Protein AF-A0A858R0V4-F1 (afdb_monomer_lite)

Structure (mmCIF, N/CA/C/O backbone):
data_AF-A0A858R0V4-F1
#
_entry.id   AF-A0A858R0V4-F1
#
loop_
_atom_site.group_PDB
_atom_site.id
_atom_site.type_symbol
_atom_site.label_atom_id
_atom_site.label_alt_id
_atom_site.label_comp_id
_atom_site.label_asym_id
_atom_site.label_entity_id
_atom_site.label_seq_id
_atom_site.pdbx_PDB_ins_code
_atom_site.Cartn_x
_atom_site.Cartn_y
_atom_site.Cartn_z
_atom_site.occupancy
_atom_site.B_iso_or_equiv
_atom_site.auth_seq_id
_atom_site.auth_comp_id
_atom_site.auth_asym_id
_atom_site.auth_atom_id
_atom_site.pdbx_PDB_model_num
ATOM 1 N N . MET A 1 1 ? -26.066 9.996 57.421 1.00 33.81 1 MET A N 1
ATOM 2 C CA . MET A 1 1 ? -24.955 9.078 57.097 1.00 33.81 1 MET A CA 1
ATOM 3 C C . MET A 1 1 ? -25.083 8.761 55.617 1.00 33.81 1 MET A C 1
ATOM 5 O O . MET A 1 1 ? -26.021 8.066 55.252 1.00 33.81 1 MET A O 1
ATOM 9 N N . LYS A 1 2 ? -24.265 9.382 54.758 1.00 35.97 2 LYS A N 1
ATOM 10 C CA . LYS A 1 2 ? -24.250 9.062 53.324 1.00 35.97 2 LYS A CA 1
ATOM 11 C C . LYS A 1 2 ? -23.593 7.685 53.202 1.00 35.97 2 LYS A C 1
ATOM 13 O O . LYS A 1 2 ? -22.448 7.539 53.618 1.00 35.97 2 LYS A O 1
ATOM 18 N N . LYS A 1 3 ? -24.343 6.666 52.770 1.00 31.22 3 LYS A N 1
ATOM 19 C CA . LYS A 1 3 ? -23.765 5.356 52.450 1.00 31.22 3 LYS A CA 1
ATOM 20 C C . LYS A 1 3 ? -22.812 5.579 51.277 1.00 31.22 3 LYS A C 1
ATOM 22 O O . LYS A 1 3 ? -23.272 5.976 50.214 1.00 31.22 3 LYS A O 1
ATOM 27 N N . LEU A 1 4 ? -21.515 5.366 51.492 1.00 35.50 4 LEU A N 1
ATOM 28 C CA . LEU A 1 4 ? -20.584 5.116 50.396 1.00 35.50 4 LEU A CA 1
ATOM 29 C C . LEU A 1 4 ? -21.017 3.783 49.775 1.00 35.50 4 LEU A C 1
ATOM 31 O O . LEU A 1 4 ? -20.768 2.725 50.350 1.00 35.50 4 LEU A O 1
ATOM 35 N N . MET A 1 5 ? -21.762 3.847 48.674 1.00 39.28 5 MET A N 1
ATOM 36 C CA . MET A 1 5 ? -21.961 2.700 47.796 1.00 39.28 5 MET A CA 1
ATOM 37 C C . MET A 1 5 ? -20.672 2.583 46.981 1.00 39.28 5 MET A C 1
ATOM 39 O O . MET A 1 5 ? -20.406 3.435 46.142 1.00 39.28 5 MET A O 1
ATOM 43 N N . PHE A 1 6 ? -19.835 1.594 47.288 1.00 39.34 6 PHE A N 1
ATOM 44 C CA . PHE A 1 6 ? -18.745 1.206 46.397 1.00 39.34 6 PHE A CA 1
ATOM 45 C C . PHE A 1 6 ? -19.390 0.496 45.205 1.00 39.34 6 PHE A C 1
ATOM 47 O O . PHE A 1 6 ? -19.847 -0.639 45.345 1.00 39.34 6 PHE A O 1
ATOM 54 N N . THR A 1 7 ? -19.517 1.185 44.073 1.00 46.50 7 THR A N 1
ATOM 55 C CA . THR A 1 7 ? -19.944 0.573 42.815 1.00 46.50 7 THR A CA 1
ATOM 56 C C . THR A 1 7 ? -18.811 -0.326 42.324 1.00 46.50 7 THR A C 1
ATOM 58 O O . THR A 1 7 ? -17.693 0.126 42.090 1.00 46.50 7 THR A O 1
ATOM 61 N N . SER A 1 8 ? -19.077 -1.631 42.258 1.00 42.91 8 SER A N 1
ATOM 62 C CA . SER A 1 8 ? -18.145 -2.616 41.706 1.00 42.91 8 SER A CA 1
ATOM 63 C C . SER A 1 8 ? -17.988 -2.337 40.211 1.00 42.91 8 SER A C 1
ATOM 65 O O . SER A 1 8 ? -18.978 -2.359 39.488 1.00 42.91 8 SER A O 1
ATOM 67 N N . LEU A 1 9 ? -16.770 -2.021 39.768 1.00 47.12 9 LEU A N 1
ATOM 68 C CA . LEU A 1 9 ? -16.458 -1.720 38.371 1.00 47.12 9 LEU A CA 1
ATOM 69 C C . LEU A 1 9 ? -16.042 -3.009 37.653 1.00 47.12 9 LEU A C 1
ATOM 71 O O . LEU A 1 9 ? -14.988 -3.573 37.954 1.00 47.12 9 LEU A O 1
ATOM 75 N N . LEU A 1 10 ? -16.870 -3.482 36.721 1.00 50.44 10 LEU A N 1
ATOM 76 C CA . LEU A 1 10 ? -16.586 -4.667 35.908 1.00 50.44 10 LEU A CA 1
ATOM 77 C C . LEU A 1 10 ? -15.906 -4.251 34.592 1.00 50.44 10 LEU A C 1
ATOM 79 O O . LEU A 1 10 ? -16.422 -3.394 33.873 1.00 50.44 10 LEU A O 1
ATOM 83 N N . VAL A 1 11 ? -14.776 -4.879 34.256 1.00 54.16 11 VAL A N 1
ATOM 84 C CA . VAL A 1 11 ? -14.112 -4.748 32.947 1.00 54.16 11 VAL A CA 1
ATOM 85 C C . VAL A 1 11 ? -14.276 -6.070 32.204 1.00 54.16 11 VAL A C 1
ATOM 87 O O . VAL A 1 11 ? -13.937 -7.124 32.744 1.00 54.16 11 VAL A O 1
ATOM 90 N N . SER A 1 12 ? -14.856 -6.050 31.005 1.00 51.88 12 SER A N 1
ATOM 91 C CA . SER A 1 12 ? -15.137 -7.276 30.252 1.00 51.88 12 SER A CA 1
ATOM 92 C C . SER A 1 12 ? -15.168 -7.023 28.748 1.00 51.88 12 SER A C 1
ATOM 94 O O . SER A 1 12 ? -15.791 -6.067 28.288 1.00 51.88 12 SER A O 1
ATOM 96 N N . THR A 1 13 ? -14.567 -7.940 27.984 1.00 44.72 13 THR A N 1
ATOM 97 C CA . THR A 1 13 ? -14.841 -8.109 26.557 1.00 44.72 13 THR A CA 1
ATOM 98 C C . THR A 1 13 ? -16.168 -8.818 26.366 1.00 44.72 13 THR A C 1
ATOM 100 O O . THR A 1 13 ? -16.335 -9.977 26.751 1.00 44.72 13 THR A O 1
ATOM 103 N N . LEU A 1 14 ? -17.123 -8.148 25.724 1.00 47.09 14 LEU A N 1
ATOM 104 C CA . LEU A 1 14 ? -18.364 -8.794 25.322 1.00 47.09 14 LEU A CA 1
ATOM 105 C C . LEU A 1 14 ? -18.319 -9.102 23.824 1.00 47.09 14 LEU A C 1
ATOM 107 O O . LEU A 1 14 ? -18.576 -8.250 22.980 1.00 47.09 14 LEU A O 1
ATOM 111 N N . SER A 1 15 ? -18.002 -10.354 23.491 1.00 44.50 15 SER A N 1
ATOM 112 C CA . SER A 1 15 ? -18.213 -10.889 22.143 1.00 44.50 15 SER A CA 1
ATOM 113 C C . SER A 1 15 ? -19.700 -11.214 21.963 1.00 44.50 15 SER A C 1
ATOM 115 O O . SER A 1 15 ? -20.124 -12.345 22.210 1.00 44.50 15 SER A O 1
ATOM 117 N N . LEU A 1 16 ? -20.522 -10.227 21.581 1.00 47.94 16 LEU A N 1
ATOM 118 C CA . LEU A 1 16 ? -21.921 -10.498 21.235 1.00 47.94 16 LEU A CA 1
ATOM 119 C C . LEU A 1 16 ? -21.970 -11.311 19.940 1.00 47.94 16 LEU A C 1
ATOM 121 O O . LEU A 1 16 ? -21.595 -10.845 18.865 1.00 47.94 16 LEU A O 1
ATOM 125 N N . SER A 1 17 ? -22.469 -12.540 20.039 1.00 43.62 17 SER A N 1
ATOM 126 C CA . SER A 1 17 ? -22.772 -13.355 18.870 1.00 43.62 17 SER A CA 1
ATOM 127 C C . SER A 1 17 ? -24.103 -12.907 18.250 1.00 43.62 17 SER A C 1
ATOM 129 O O . SER A 1 17 ? -25.154 -12.952 18.878 1.00 43.62 17 SER A O 1
ATOM 131 N N . ALA A 1 18 ? -24.024 -12.502 16.980 1.00 45.28 18 ALA A N 1
ATOM 132 C CA . ALA A 1 18 ? -25.110 -12.425 16.000 1.00 45.28 18 ALA A CA 1
ATOM 133 C C . ALA A 1 18 ? -26.287 -11.464 16.283 1.00 45.28 18 ALA A C 1
ATOM 135 O O . ALA A 1 18 ? -27.438 -11.860 16.447 1.00 45.28 18 ALA A O 1
ATOM 136 N N . SER A 1 19 ? -26.021 -10.168 16.145 1.00 49.44 19 SER A N 1
ATOM 137 C CA . SER A 1 19 ? -26.921 -9.231 15.454 1.00 49.44 19 SER A CA 1
ATOM 138 C C . SER A 1 19 ? -26.017 -8.315 14.640 1.00 49.44 19 SER A C 1
ATOM 140 O O . SER A 1 19 ? -25.439 -7.381 15.176 1.00 49.44 19 SER A O 1
ATOM 142 N N . ALA A 1 20 ? -25.749 -8.723 13.398 1.00 56.00 20 ALA A N 1
ATOM 143 C CA . ALA A 1 20 ? -24.614 -8.276 12.596 1.00 56.00 20 ALA A CA 1
ATOM 144 C C . ALA A 1 20 ? -24.677 -6.777 12.287 1.00 56.00 20 ALA A C 1
ATOM 146 O O . ALA A 1 20 ? -25.281 -6.374 11.294 1.00 56.00 20 ALA A O 1
ATOM 147 N N . SER A 1 21 ? -24.038 -5.968 13.128 1.00 61.62 21 SER A N 1
ATOM 148 C CA . SER A 1 21 ? -23.704 -4.606 12.765 1.00 61.62 21 SER A CA 1
ATOM 149 C C . SER A 1 21 ? -22.354 -4.573 12.060 1.00 61.62 21 SER A C 1
ATOM 151 O O . SER A 1 21 ? -21.400 -5.198 12.523 1.00 61.62 21 SER A O 1
ATOM 153 N N . ILE A 1 22 ? -22.266 -3.863 10.936 1.00 75.81 22 ILE A N 1
ATOM 154 C CA . ILE A 1 22 ? -20.981 -3.610 10.271 1.00 75.81 22 ILE A CA 1
ATOM 155 C C . ILE A 1 22 ? -20.377 -2.365 10.906 1.00 75.81 22 ILE A C 1
ATOM 157 O O . ILE A 1 22 ? -20.978 -1.293 10.850 1.00 75.81 22 ILE A O 1
ATOM 161 N N . THR A 1 23 ? -19.200 -2.511 11.502 1.00 76.69 23 THR A N 1
ATOM 162 C CA . THR A 1 23 ? -18.475 -1.414 12.147 1.00 76.69 23 THR A CA 1
ATOM 163 C C . THR A 1 23 ? -17.638 -0.643 11.132 1.00 76.69 23 THR A C 1
ATOM 165 O O . THR A 1 23 ? -16.939 -1.232 10.309 1.00 76.69 23 THR A O 1
ATOM 168 N N . LEU A 1 24 ? -17.703 0.682 11.207 1.00 81.94 24 LEU A N 1
ATOM 169 C CA . LEU A 1 24 ? -16.903 1.628 10.440 1.00 81.94 24 LEU A CA 1
ATOM 170 C C . LEU A 1 24 ? -15.714 2.110 11.282 1.00 81.94 24 LEU A C 1
ATOM 172 O O . LEU A 1 24 ? -15.778 2.166 12.509 1.00 81.94 24 LEU A O 1
ATOM 176 N N . GLN A 1 25 ? -14.637 2.527 10.615 1.00 74.19 25 GLN A N 1
ATOM 177 C CA . GLN A 1 25 ? -13.409 2.993 11.274 1.00 74.19 25 GLN A CA 1
ATOM 178 C C . GLN A 1 25 ? -13.626 4.234 12.165 1.00 74.19 25 GLN A C 1
ATOM 180 O O . GLN A 1 25 ? -12.884 4.446 13.118 1.00 74.19 25 GLN A O 1
ATOM 185 N N . SER A 1 26 ? -14.674 5.021 11.902 1.00 77.94 26 SER A N 1
ATOM 186 C CA . SER A 1 26 ? -15.091 6.170 12.719 1.00 77.94 26 SER A CA 1
ATOM 187 C C . SER A 1 26 ? -15.765 5.793 14.047 1.00 77.94 26 SER A C 1
ATOM 189 O O . SER A 1 26 ? -16.183 6.683 14.779 1.00 77.94 26 SER A O 1
ATOM 191 N N . GLY A 1 27 ? -15.942 4.500 14.344 1.00 79.00 27 GLY A N 1
ATOM 192 C CA . GLY A 1 27 ? -16.738 4.037 15.487 1.00 79.00 27 GLY A CA 1
ATOM 193 C C . GLY A 1 27 ? -18.250 4.026 15.224 1.00 79.00 27 GLY A C 1
ATOM 194 O O . GLY A 1 27 ? -19.025 3.673 16.106 1.00 79.00 27 GLY A O 1
ATOM 195 N N . GLN A 1 28 ? -18.692 4.380 14.013 1.00 87.88 28 GLN A N 1
ATOM 196 C CA . GLN A 1 28 ? -20.082 4.213 13.588 1.00 87.88 28 GLN A CA 1
ATOM 197 C C . GLN A 1 28 ? -20.390 2.760 13.238 1.00 87.88 28 GLN A C 1
ATOM 199 O O . GLN A 1 28 ? -19.522 2.022 12.778 1.00 87.88 28 GLN A O 1
ATOM 204 N N . VAL A 1 29 ? -21.646 2.355 13.389 1.00 89.44 29 VAL A N 1
ATOM 205 C CA . VAL A 1 29 ? -22.102 1.008 13.048 1.00 89.44 29 VAL A CA 1
ATOM 206 C C . VAL A 1 29 ? -23.340 1.044 12.173 1.00 89.44 29 VAL A C 1
ATOM 208 O O . VAL A 1 29 ? -24.240 1.851 12.380 1.00 89.44 29 VAL A O 1
ATOM 211 N N . ILE A 1 30 ? -23.409 0.140 11.202 1.00 87.88 30 ILE A N 1
ATOM 212 C CA . ILE A 1 30 ? -24.612 -0.094 10.403 1.00 87.88 30 ILE A CA 1
ATOM 213 C C . ILE A 1 30 ? -25.410 -1.190 11.098 1.00 87.88 30 ILE A C 1
ATOM 215 O O . ILE A 1 30 ? -24.932 -2.318 11.167 1.00 87.88 30 ILE A O 1
ATOM 219 N N . GLY A 1 31 ? -26.588 -0.869 11.628 1.00 86.69 31 GLY A N 1
ATOM 220 C CA . GLY A 1 31 ? -27.461 -1.817 12.314 1.00 86.69 31 GLY A CA 1
ATOM 221 C C . GLY A 1 31 ? -28.106 -2.852 11.378 1.00 86.69 31 GLY A C 1
ATOM 222 O O . GLY A 1 31 ? -28.068 -2.712 10.153 1.00 86.69 31 GLY A O 1
ATOM 223 N N . PRO A 1 32 ? -28.751 -3.892 11.937 1.00 80.50 32 PRO A N 1
ATOM 224 C CA . PRO A 1 32 ? -29.477 -4.904 11.161 1.00 80.50 32 PRO A CA 1
ATOM 225 C C . PRO A 1 32 ? -30.685 -4.336 10.397 1.00 80.50 32 PRO A C 1
ATOM 22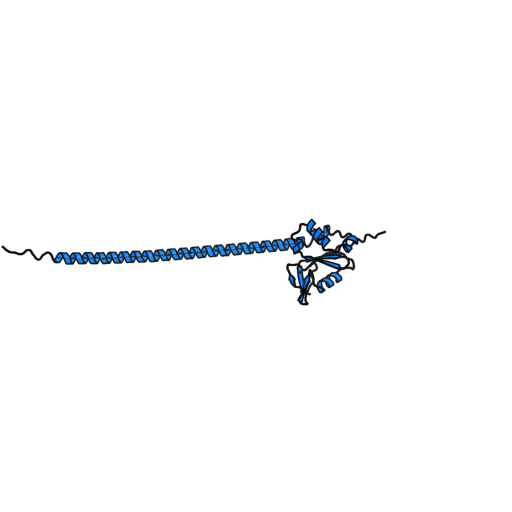7 O O . PRO A 1 32 ? -31.191 -4.970 9.473 1.00 80.50 32 PRO A O 1
ATOM 230 N N . ASP A 1 33 ? -31.152 -3.147 10.772 1.00 85.00 33 ASP A N 1
ATOM 231 C CA . ASP A 1 33 ? -32.175 -2.373 10.071 1.00 85.00 33 ASP A CA 1
ATOM 232 C C . ASP A 1 33 ? -31.610 -1.513 8.921 1.00 85.00 33 ASP A C 1
ATOM 234 O O . ASP A 1 33 ? -32.372 -0.879 8.191 1.00 85.00 33 ASP A O 1
ATOM 238 N N . GLY A 1 34 ? -30.286 -1.511 8.734 1.00 86.00 34 GLY A N 1
ATOM 239 C CA . GLY A 1 34 ? -29.577 -0.740 7.716 1.00 86.00 34 GLY A CA 1
ATOM 240 C C . GLY A 1 34 ? -29.342 0.728 8.080 1.00 86.00 34 GLY A C 1
ATOM 241 O O . GLY A 1 34 ? -28.802 1.464 7.253 1.00 86.00 34 GLY A O 1
ATOM 242 N N . ALA A 1 35 ? -29.730 1.170 9.280 1.00 90.06 35 ALA A N 1
ATOM 243 C CA . ALA A 1 35 ? -29.456 2.522 9.754 1.00 90.06 35 ALA A CA 1
ATOM 244 C C . ALA A 1 35 ? -28.024 2.642 10.300 1.00 90.06 35 ALA A C 1
ATOM 246 O O . ALA A 1 35 ? -27.442 1.666 10.770 1.00 90.06 35 ALA A O 1
ATOM 247 N N . ILE A 1 36 ? -27.452 3.846 10.230 1.00 89.88 36 ILE A N 1
ATOM 248 C CA . ILE A 1 36 ? -26.138 4.156 10.808 1.00 89.88 36 ILE A CA 1
ATOM 249 C C . ILE A 1 36 ? -26.350 4.707 12.218 1.00 89.88 36 ILE A C 1
ATOM 251 O O . ILE A 1 36 ? -27.173 5.603 12.410 1.00 89.88 36 ILE A O 1
ATOM 255 N N . TYR A 1 37 ? -25.586 4.192 13.174 1.00 89.56 37 TYR A N 1
ATOM 256 C CA . TYR A 1 37 ? -25.577 4.614 14.569 1.00 89.56 37 TYR A CA 1
ATOM 257 C C . TYR A 1 37 ? -24.166 4.997 15.002 1.00 89.56 37 TYR A C 1
ATOM 259 O O . TYR A 1 37 ? -23.191 4.405 14.539 1.00 89.56 37 TYR A O 1
ATOM 267 N N . ASP A 1 38 ? -24.058 5.953 15.917 1.00 88.50 38 ASP A N 1
ATOM 268 C CA . ASP A 1 38 ? -22.785 6.316 16.533 1.00 88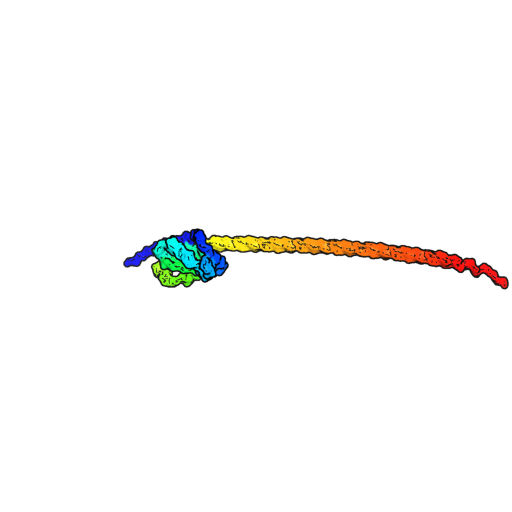.50 38 ASP A CA 1
ATOM 269 C C . ASP A 1 38 ? -22.485 5.345 17.689 1.00 88.50 38 ASP A C 1
ATOM 271 O O . ASP A 1 38 ? -23.305 5.159 18.588 1.00 88.50 38 ASP A O 1
ATOM 275 N N . GLY A 1 39 ? -21.327 4.679 17.647 1.00 87.25 39 GLY A N 1
ATOM 276 C CA . GLY A 1 39 ? -20.861 3.751 18.681 1.00 87.25 39 GLY A CA 1
ATOM 277 C C . GLY A 1 39 ? -21.514 2.367 18.642 1.00 87.25 39 GLY A C 1
ATOM 278 O O . GLY A 1 39 ? -20.830 1.350 18.504 1.00 87.25 39 GLY A O 1
ATOM 279 N N . MET A 1 40 ? -22.839 2.291 18.782 1.00 88.50 40 MET A N 1
ATOM 280 C CA . MET A 1 40 ? -23.555 1.012 18.819 1.00 88.50 40 MET A CA 1
ATOM 281 C C . MET A 1 40 ? -25.000 1.091 18.325 1.00 88.50 40 MET A C 1
ATOM 283 O O . MET A 1 40 ? -25.637 2.136 18.358 1.00 88.50 40 MET A O 1
ATOM 287 N N . SER A 1 41 ? -25.527 -0.053 17.882 1.00 88.19 41 SER A N 1
ATOM 288 C CA . SER A 1 41 ? -26.933 -0.178 17.495 1.00 88.19 41 SER A CA 1
ATOM 289 C C . SER A 1 41 ? -27.840 -0.297 18.732 1.00 88.19 41 SER A C 1
ATOM 291 O O . SER A 1 41 ? -27.387 -0.812 19.759 1.00 88.19 41 SER A O 1
ATOM 293 N N . PRO A 1 42 ? -29.139 0.048 18.636 1.00 87.19 42 PRO A N 1
ATOM 294 C CA . PRO A 1 42 ? -30.084 -0.105 19.745 1.00 87.19 42 PRO A CA 1
ATOM 295 C C . PRO A 1 42 ? -30.193 -1.545 20.267 1.00 87.19 42 PRO A C 1
ATOM 297 O O . PRO A 1 42 ? -30.477 -1.769 21.441 1.00 87.19 42 PRO A O 1
ATOM 300 N N . GLN A 1 43 ? -29.970 -2.545 19.406 1.00 83.31 43 GLN A N 1
ATOM 301 C CA . GLN A 1 43 ? -29.995 -3.951 19.819 1.00 83.31 43 GLN A CA 1
ATOM 302 C C . GLN A 1 43 ? -28.770 -4.301 20.671 1.00 83.31 43 GLN A C 1
ATOM 304 O O . GLN A 1 43 ? -28.886 -5.027 21.656 1.00 83.31 43 GLN A O 1
ATOM 309 N N . THR A 1 44 ? -27.604 -3.763 20.307 1.00 85.44 44 THR A N 1
ATOM 310 C CA . THR A 1 44 ? -26.362 -3.909 21.076 1.00 85.44 44 THR A CA 1
ATOM 311 C C . THR A 1 44 ? -26.466 -3.200 22.424 1.00 85.44 44 THR A C 1
ATOM 313 O O . THR A 1 44 ? -26.086 -3.776 23.440 1.00 85.44 44 THR A O 1
ATOM 316 N N . GLU A 1 45 ? -27.024 -1.989 22.440 1.00 86.88 45 GLU A N 1
ATOM 317 C CA . GLU A 1 45 ? -27.264 -1.206 23.655 1.00 86.88 45 GLU A CA 1
ATOM 318 C C . GLU A 1 45 ? -28.154 -1.973 24.642 1.00 86.88 45 GLU A C 1
ATOM 320 O O . GLU A 1 45 ? -27.771 -2.195 25.790 1.00 86.88 45 GLU A O 1
ATOM 325 N N . ALA A 1 46 ? -29.298 -2.478 24.169 1.00 86.62 46 ALA A N 1
ATOM 326 C CA . ALA A 1 46 ? -30.217 -3.260 24.990 1.00 86.62 46 ALA A CA 1
ATOM 327 C C . ALA A 1 46 ? -29.561 -4.532 25.554 1.00 86.62 46 ALA A C 1
ATOM 329 O O . ALA A 1 46 ? -29.724 -4.837 26.734 1.00 86.62 46 ALA A O 1
ATOM 330 N N . ALA A 1 47 ? -28.782 -5.247 24.739 1.00 84.88 47 ALA A N 1
ATOM 331 C CA . ALA A 1 47 ? -28.077 -6.450 25.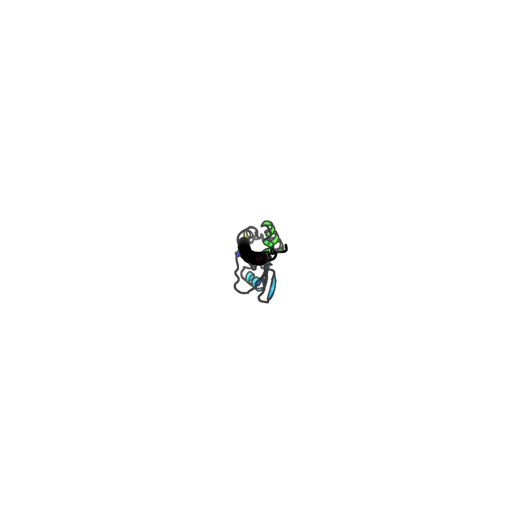174 1.00 84.88 47 ALA A CA 1
ATOM 332 C C . ALA A 1 47 ? -26.980 -6.155 26.216 1.00 84.88 47 ALA A C 1
ATOM 334 O O . ALA A 1 47 ? -26.744 -6.966 27.112 1.00 84.88 47 ALA A O 1
ATOM 335 N N . LEU A 1 48 ? -26.318 -4.995 26.127 1.00 84.19 48 LEU A N 1
ATOM 336 C CA . LEU A 1 48 ? -25.347 -4.551 27.127 1.00 84.19 48 LEU A CA 1
ATOM 337 C C . LEU A 1 48 ? -26.028 -4.166 28.445 1.00 84.19 48 LEU A C 1
ATOM 339 O O . LEU A 1 48 ? -25.513 -4.515 29.506 1.00 84.19 48 LEU A O 1
ATOM 343 N N . LEU A 1 49 ? -27.169 -3.482 28.400 1.00 85.00 49 LEU A N 1
ATOM 344 C CA . LEU A 1 49 ? -27.917 -3.118 29.607 1.00 85.00 49 LEU A CA 1
ATOM 345 C C . LEU A 1 49 ? -28.560 -4.334 30.291 1.00 85.00 49 LEU A C 1
ATOM 347 O O . LEU A 1 49 ? -28.611 -4.390 31.513 1.00 85.00 49 LEU A O 1
ATOM 351 N N . GLU A 1 50 ? -28.998 -5.342 29.532 1.00 84.62 50 GLU A N 1
ATOM 352 C CA . GLU A 1 50 ? -29.542 -6.588 30.097 1.00 84.62 50 GLU A CA 1
ATOM 353 C C . GLU A 1 50 ? -28.468 -7.434 30.802 1.00 84.62 50 GLU A C 1
ATOM 355 O O . GLU A 1 50 ? -28.772 -8.218 31.701 1.00 84.62 50 GLU A O 1
ATOM 360 N N . SER A 1 51 ? -27.198 -7.275 30.419 1.00 79.06 51 SER A N 1
ATOM 361 C CA . SER A 1 51 ? -26.096 -8.061 30.973 1.00 79.06 51 SER A CA 1
ATOM 362 C C . SER A 1 51 ? -25.464 -7.460 32.237 1.00 79.06 51 SER A C 1
ATOM 364 O O . SER A 1 51 ? -24.418 -7.961 32.651 1.00 79.06 51 SER A O 1
ATOM 366 N N . ILE A 1 52 ? -26.007 -6.372 32.792 1.00 79.50 52 ILE A N 1
ATOM 367 C CA . ILE A 1 52 ? -25.486 -5.691 33.991 1.00 79.50 52 ILE A CA 1
ATOM 368 C C . ILE A 1 52 ? -26.570 -5.555 35.060 1.00 79.50 52 ILE A C 1
ATOM 370 O O . ILE A 1 52 ? -27.760 -5.503 34.747 1.00 79.50 52 ILE A O 1
ATOM 374 N N . GLU A 1 53 ? -26.174 -5.504 36.332 1.00 78.12 53 GLU A N 1
ATOM 375 C CA . GLU A 1 53 ? -27.127 -5.210 37.403 1.00 78.12 53 GLU A CA 1
ATOM 376 C C . GLU A 1 53 ? -27.535 -3.721 37.376 1.00 78.12 53 GLU A C 1
ATOM 378 O O . GLU A 1 53 ? -26.703 -2.864 37.071 1.00 78.12 53 GLU A O 1
ATOM 383 N N . PRO A 1 54 ? -28.793 -3.368 37.718 1.00 74.62 54 PRO A N 1
ATOM 384 C CA . PRO A 1 54 ? -29.236 -1.975 37.717 1.00 74.62 54 PRO A CA 1
ATOM 385 C C . PRO A 1 54 ? -28.355 -1.081 38.598 1.00 74.62 54 PRO A C 1
ATOM 387 O O . PRO A 1 54 ? -28.210 -1.326 39.801 1.00 74.62 54 PRO A O 1
ATOM 390 N N . GLY A 1 55 ? -27.797 -0.023 38.008 1.00 69.31 55 GLY A N 1
ATOM 391 C CA . GLY A 1 55 ? -26.876 0.897 38.685 1.00 69.31 55 GLY A CA 1
ATOM 392 C C . GLY A 1 55 ? -25.424 0.410 38.796 1.00 69.31 55 GLY A C 1
ATOM 393 O O . GLY A 1 55 ? -24.611 1.066 39.453 1.00 69.31 55 GLY A O 1
ATOM 394 N N . GLU A 1 56 ? -25.073 -0.711 38.166 1.00 73.81 56 GLU A N 1
ATOM 395 C CA . GLU A 1 56 ? -23.689 -1.163 38.022 1.00 73.81 56 GLU A CA 1
ATOM 396 C C . GLU A 1 56 ? -22.936 -0.290 37.006 1.00 73.81 56 GLU A C 1
ATOM 398 O O . GLU A 1 56 ? -23.485 0.151 35.996 1.00 73.81 56 GLU A O 1
ATOM 403 N N . THR A 1 57 ? -21.657 -0.013 37.279 1.00 75.88 57 THR A N 1
ATOM 404 C CA . THR A 1 57 ? -20.782 0.693 36.334 1.00 75.88 57 THR A CA 1
ATOM 405 C C . THR A 1 57 ? -19.956 -0.322 35.561 1.00 75.88 57 THR A C 1
ATOM 407 O O . THR A 1 57 ? -19.296 -1.173 36.159 1.00 75.88 57 THR A O 1
ATOM 410 N N . ARG A 1 58 ? -19.943 -0.206 34.233 1.00 78.38 58 ARG A N 1
ATOM 411 C CA . ARG A 1 58 ? -19.158 -1.087 33.363 1.00 78.38 58 ARG A CA 1
ATOM 412 C C . ARG A 1 58 ? -18.409 -0.295 32.309 1.00 78.38 58 ARG A C 1
ATOM 414 O O . ARG A 1 58 ? -18.953 0.649 31.747 1.00 78.38 58 ARG A O 1
ATOM 421 N N . VAL A 1 59 ? -17.187 -0.718 32.010 1.00 80.56 59 VAL A N 1
ATOM 422 C CA . VAL A 1 59 ? -16.381 -0.168 30.915 1.00 80.56 59 VAL A CA 1
ATOM 423 C C . VAL A 1 59 ? -15.916 -1.276 29.983 1.00 80.56 59 VAL A C 1
ATOM 425 O O . VAL A 1 59 ? -15.732 -2.420 30.408 1.00 80.56 59 VAL A O 1
ATOM 428 N N . GLY A 1 60 ? -15.728 -0.941 28.713 1.00 80.38 60 GLY A N 1
ATOM 429 C CA . GLY A 1 60 ? -15.230 -1.886 27.724 1.00 80.38 60 GLY A CA 1
ATOM 430 C C . GLY A 1 60 ? -15.043 -1.254 26.354 1.00 80.38 60 GLY A C 1
ATOM 431 O O . GLY A 1 60 ? -15.158 -0.043 26.181 1.00 80.38 60 GLY A O 1
ATOM 432 N N . VAL A 1 61 ? -14.749 -2.099 25.372 1.00 83.25 61 VAL A N 1
ATOM 433 C CA . VAL A 1 61 ? -14.623 -1.713 23.966 1.00 83.25 61 VAL A CA 1
ATOM 434 C C . VAL A 1 61 ? -15.600 -2.549 23.153 1.00 83.25 61 VAL A C 1
ATOM 436 O O . VAL A 1 61 ? -15.669 -3.767 23.311 1.00 83.25 61 VAL A O 1
ATOM 439 N N . VAL A 1 62 ? -16.368 -1.894 22.288 1.00 83.31 62 VAL A N 1
ATOM 440 C CA . VAL A 1 62 ? -17.264 -2.541 21.330 1.00 83.31 62 VAL A CA 1
ATOM 441 C C . VAL A 1 62 ? -17.271 -1.734 20.040 1.00 83.31 62 VAL A C 1
ATOM 443 O O . VAL A 1 62 ? -17.277 -0.509 20.078 1.00 83.31 62 VAL A O 1
ATOM 446 N N . ASN A 1 63 ? -17.260 -2.406 18.889 1.00 80.81 63 ASN A N 1
ATOM 447 C CA . ASN A 1 63 ? -17.398 -1.760 17.579 1.00 80.81 63 ASN A CA 1
ATOM 448 C C . ASN A 1 63 ? -16.468 -0.544 17.365 1.00 80.81 63 ASN A C 1
ATOM 450 O O . ASN A 1 63 ? -16.907 0.526 16.949 1.00 80.81 63 ASN A O 1
ATOM 454 N N . ASN A 1 64 ? -15.176 -0.705 17.663 1.00 81.06 64 ASN A N 1
ATOM 455 C CA . ASN A 1 64 ? -14.168 0.358 17.544 1.00 81.06 64 ASN A CA 1
ATOM 456 C C . ASN A 1 64 ? -14.491 1.631 18.357 1.00 81.06 64 ASN A C 1
ATOM 458 O O . ASN A 1 64 ? -14.002 2.721 18.059 1.00 81.06 64 ASN A O 1
ATOM 462 N N . SER A 1 65 ? -15.306 1.490 19.400 1.00 85.88 65 SER A N 1
ATOM 463 C CA . SER A 1 65 ? -15.635 2.542 20.351 1.00 85.88 65 SER A CA 1
ATOM 464 C C . SER A 1 65 ? -15.415 2.036 21.772 1.00 85.88 65 SER A C 1
ATOM 466 O O . SER A 1 65 ? -15.808 0.929 22.140 1.00 85.88 65 SER A O 1
ATOM 468 N N . PHE A 1 66 ? -14.777 2.859 22.591 1.00 86.12 66 PHE A N 1
ATOM 469 C CA . PHE A 1 66 ? -14.773 2.684 24.032 1.00 86.12 66 PHE A CA 1
ATOM 470 C C . PHE A 1 66 ? -16.164 3.028 24.572 1.00 86.12 66 PHE A C 1
ATOM 472 O O . PHE A 1 66 ? -16.765 4.003 24.128 1.00 86.12 66 PHE A O 1
ATOM 479 N N . TYR A 1 67 ? -16.695 2.252 25.512 1.00 86.62 67 TYR A N 1
ATOM 480 C CA . TYR A 1 67 ? -17.974 2.556 26.146 1.00 86.62 67 TYR A CA 1
ATOM 481 C C . TYR A 1 67 ? -17.864 2.559 27.666 1.00 86.62 67 TYR A C 1
ATOM 483 O O . TYR A 1 67 ? -17.116 1.784 28.268 1.00 86.62 67 TYR A O 1
ATOM 491 N N . VAL A 1 68 ? -18.668 3.420 28.279 1.00 84.62 68 VAL A N 1
ATOM 492 C CA . VAL A 1 68 ? -18.865 3.510 29.723 1.00 84.62 68 VAL A CA 1
ATOM 493 C C . VAL A 1 68 ? -20.356 3.451 29.987 1.00 84.62 68 VAL A C 1
ATOM 495 O O . VAL A 1 68 ? -21.123 4.192 29.379 1.00 84.62 68 VAL A O 1
ATOM 498 N N . ILE A 1 69 ? -20.760 2.574 30.896 1.00 82.94 69 ILE A N 1
ATOM 499 C CA . ILE A 1 69 ? -22.126 2.488 31.395 1.00 82.94 69 ILE A CA 1
ATOM 500 C C . ILE A 1 69 ? -22.146 3.056 32.804 1.00 82.94 69 ILE A C 1
ATOM 502 O O . ILE A 1 69 ? -21.433 2.550 33.673 1.00 82.94 69 ILE A O 1
ATOM 506 N N . VAL A 1 70 ? -22.953 4.091 33.027 1.00 78.25 70 VAL A N 1
ATOM 507 C CA . VAL A 1 70 ? -23.156 4.705 34.341 1.00 78.25 70 VAL A CA 1
ATOM 508 C C . VAL A 1 70 ? -24.644 4.956 34.552 1.00 78.25 70 VAL A C 1
ATOM 510 O O . VAL A 1 70 ? -25.271 5.626 33.740 1.00 78.25 70 VAL A O 1
ATOM 513 N N . ASN A 1 71 ? -25.205 4.455 35.659 1.00 76.56 71 ASN A N 1
ATOM 514 C CA . ASN A 1 71 ? -26.636 4.587 35.982 1.00 76.56 71 ASN A CA 1
ATOM 515 C C . ASN A 1 71 ? -27.558 4.140 34.831 1.00 76.56 71 ASN A C 1
ATOM 517 O O . ASN A 1 71 ? -28.503 4.846 34.485 1.00 76.56 71 ASN A O 1
ATOM 521 N N . ASP A 1 72 ? -27.258 2.984 34.234 1.00 80.06 72 ASP A N 1
ATOM 522 C CA . ASP A 1 72 ? -27.996 2.398 33.105 1.00 80.06 72 ASP A CA 1
ATOM 523 C C . ASP A 1 72 ? -27.996 3.256 31.817 1.00 80.06 72 ASP A C 1
ATOM 525 O O . ASP A 1 72 ? -28.727 2.955 30.875 1.00 80.06 72 ASP A O 1
ATOM 529 N N . GLU A 1 73 ? -27.165 4.303 31.738 1.00 82.12 73 GLU A N 1
ATOM 530 C CA . GLU A 1 73 ? -26.922 5.074 30.517 1.00 82.12 73 GLU A CA 1
ATOM 531 C C . GLU A 1 73 ? -25.554 4.720 29.927 1.00 82.12 73 GLU A C 1
ATOM 533 O O . GLU A 1 73 ? -24.552 4.653 30.645 1.00 82.12 73 GLU A O 1
ATOM 538 N N . ILE A 1 74 ? -25.512 4.501 28.611 1.00 85.62 74 ILE A N 1
ATOM 539 C CA . ILE A 1 74 ? -24.293 4.152 27.885 1.00 85.62 74 ILE A CA 1
ATOM 540 C C . ILE A 1 74 ? -23.761 5.382 27.148 1.00 85.62 74 ILE A C 1
ATOM 542 O O . ILE A 1 74 ? -24.456 5.999 26.345 1.00 85.62 74 ILE A O 1
ATOM 546 N N . THR A 1 75 ? -22.494 5.709 27.383 1.00 87.81 75 THR A N 1
ATOM 547 C CA . THR A 1 75 ? -21.731 6.693 26.613 1.00 87.81 75 THR A CA 1
ATOM 548 C C . THR A 1 75 ? -20.664 5.971 25.806 1.00 87.81 75 THR A C 1
ATOM 550 O O . THR A 1 75 ? -19.895 5.186 26.360 1.00 87.81 75 THR A O 1
ATOM 553 N N . THR A 1 76 ? -20.592 6.249 24.506 1.00 88.88 76 THR A N 1
ATOM 554 C CA . THR A 1 76 ? -19.559 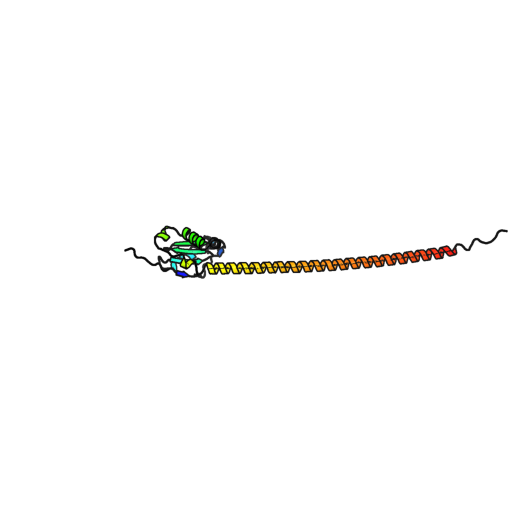5.721 23.608 1.00 88.88 76 THR A CA 1
ATOM 555 C C . THR A 1 76 ? -18.606 6.816 23.167 1.00 88.88 76 THR A C 1
ATOM 557 O O . THR A 1 76 ? -19.028 7.938 22.895 1.00 88.88 76 THR A O 1
ATOM 560 N N . VAL A 1 77 ? -17.336 6.462 23.022 1.00 87.62 77 VAL A N 1
ATOM 561 C CA . VAL A 1 77 ? -16.277 7.321 22.513 1.00 87.62 77 VAL A CA 1
ATOM 562 C C . VAL A 1 77 ? -15.505 6.567 21.426 1.00 87.62 77 VAL A C 1
ATOM 564 O O . VAL A 1 77 ? -15.002 5.477 21.712 1.00 87.62 77 VAL A O 1
ATOM 567 N N . PRO A 1 78 ? -15.385 7.097 20.198 1.00 87.19 78 PRO A N 1
ATOM 568 C CA . PRO A 1 78 ? -14.623 6.448 19.135 1.00 87.19 78 PRO A CA 1
ATOM 569 C C . PRO A 1 78 ? -13.170 6.212 19.545 1.00 87.19 78 PRO A C 1
ATOM 571 O O . PRO A 1 78 ? -12.508 7.111 20.067 1.00 87.19 78 PRO A O 1
ATOM 574 N N . LEU A 1 79 ? -12.634 5.018 19.273 1.00 83.56 79 LEU A N 1
ATOM 575 C CA . LEU A 1 79 ? -11.227 4.743 19.573 1.00 83.56 79 LEU A CA 1
ATOM 576 C C . LEU A 1 79 ? -10.299 5.678 18.798 1.00 83.56 79 LEU A C 1
ATOM 578 O O . LEU A 1 79 ? -9.297 6.090 19.369 1.00 83.56 79 LEU A O 1
ATOM 582 N N . SER A 1 80 ? -10.652 6.060 17.561 1.00 83.56 80 SER A N 1
ATOM 583 C CA . SER A 1 80 ? -9.907 7.020 16.725 1.00 83.56 80 SER A CA 1
ATOM 584 C C . SER A 1 80 ? -9.559 8.310 17.465 1.00 83.56 80 SER A C 1
ATOM 586 O O . SER A 1 80 ? -8.455 8.835 17.322 1.00 83.56 80 SER A O 1
ATOM 588 N N . ASP A 1 81 ? -10.484 8.780 18.297 1.00 85.56 81 ASP A N 1
ATOM 589 C CA . ASP A 1 81 ? -10.355 10.042 19.016 1.00 85.56 81 ASP A CA 1
ATOM 590 C C . ASP A 1 81 ? -9.434 9.874 20.231 1.00 85.56 81 ASP A C 1
ATOM 592 O O . ASP A 1 81 ? -8.730 10.801 20.621 1.00 85.56 81 ASP A O 1
ATOM 596 N N . LEU A 1 82 ? -9.362 8.657 20.778 1.00 83.81 82 LEU A N 1
ATOM 597 C CA . LEU A 1 82 ? -8.538 8.295 21.929 1.00 83.81 82 LEU A CA 1
ATOM 598 C C . LEU A 1 82 ? -7.098 7.904 21.557 1.00 83.81 82 LEU A C 1
ATOM 600 O O . LEU A 1 82 ? -6.206 8.057 22.395 1.00 83.81 82 LEU A O 1
ATOM 604 N N . GLN A 1 83 ? -6.847 7.397 20.341 1.00 78.25 83 GLN A N 1
ATOM 605 C CA . GLN A 1 83 ? -5.508 6.909 19.944 1.00 78.25 83 GLN A CA 1
ATOM 606 C C . GLN A 1 83 ? -4.487 8.043 19.839 1.00 78.25 83 GLN A C 1
ATOM 608 O O . GLN A 1 83 ? -3.306 7.853 20.113 1.00 78.25 83 GLN A O 1
ATOM 613 N N . SER A 1 84 ? -4.945 9.229 19.431 1.00 78.12 84 SER A N 1
ATOM 614 C CA . SER A 1 84 ? -4.086 10.403 19.245 1.00 78.12 84 SER A CA 1
ATOM 615 C C . SER A 1 84 ? -3.713 11.113 20.553 1.00 78.12 84 SER A C 1
ATOM 617 O O . SER A 1 84 ? -2.858 11.998 20.548 1.00 78.12 84 SER A O 1
ATOM 619 N N . LEU A 1 85 ? -4.355 10.735 21.662 1.00 81.44 85 LEU A N 1
ATOM 620 C CA . LEU A 1 85 ? -4.225 11.384 22.962 1.00 81.44 85 LEU A CA 1
ATOM 621 C C . LEU A 1 85 ? -3.283 10.594 23.877 1.00 81.44 85 LEU A C 1
ATOM 623 O O . LEU A 1 85 ? -3.245 9.362 23.856 1.00 81.44 85 LEU A O 1
ATOM 627 N N . ASP A 1 86 ? -2.543 11.301 24.729 1.00 82.25 86 ASP A N 1
ATOM 628 C CA . ASP A 1 86 ? -1.819 10.683 25.841 1.00 82.25 86 ASP A CA 1
ATOM 629 C C . ASP A 1 86 ? -2.788 10.196 26.936 1.00 82.25 86 ASP A C 1
ATOM 631 O O . ASP A 1 86 ? -3.979 10.506 26.912 1.00 82.25 86 ASP A O 1
ATOM 635 N N . SER A 1 87 ? -2.297 9.419 27.904 1.00 74.00 87 SER A N 1
ATOM 636 C CA . SER A 1 87 ? -3.144 8.815 28.942 1.00 74.00 87 SER A CA 1
ATOM 637 C C . SER A 1 87 ? -3.949 9.823 29.767 1.00 74.00 87 SER A C 1
ATOM 639 O O . SER A 1 87 ? -5.107 9.537 30.079 1.00 74.00 87 SER A O 1
ATOM 641 N N . ASP A 1 88 ? -3.382 10.988 30.087 1.00 76.50 88 ASP A N 1
ATOM 642 C CA . ASP A 1 88 ? -4.064 12.005 30.893 1.00 76.50 88 ASP A CA 1
ATOM 643 C C . ASP A 1 88 ? -5.119 12.734 30.051 1.00 76.50 88 ASP A C 1
ATOM 645 O O . ASP A 1 88 ? -6.278 12.838 30.463 1.00 76.50 88 ASP A O 1
ATOM 649 N N . SER A 1 89 ? -4.755 13.142 28.832 1.00 82.06 89 SER A N 1
ATOM 650 C CA . SER A 1 89 ? -5.683 13.774 27.881 1.00 82.06 89 SER A CA 1
ATOM 651 C C . SER A 1 89 ? -6.832 12.842 27.489 1.00 82.06 89 SER A C 1
ATOM 653 O O . SER A 1 89 ? -7.977 13.266 27.351 1.00 82.06 89 SER A O 1
ATOM 655 N N . ARG A 1 90 ? -6.553 11.544 27.344 1.00 81.81 90 ARG A N 1
ATOM 656 C CA . ARG A 1 90 ? -7.546 10.513 27.030 1.00 81.81 90 ARG A CA 1
ATOM 657 C C . ARG A 1 90 ? -8.545 10.336 28.174 1.00 81.81 90 ARG A C 1
ATOM 659 O O . ARG A 1 90 ? -9.744 10.226 27.931 1.00 81.81 90 ARG A O 1
ATOM 666 N N . LEU A 1 91 ? -8.069 10.349 29.420 1.00 75.44 91 LEU A N 1
ATOM 667 C CA . LEU A 1 91 ? -8.927 10.304 30.605 1.00 75.44 91 LEU A CA 1
ATOM 668 C C . LEU A 1 91 ? -9.809 11.553 30.711 1.00 75.44 91 LEU A C 1
ATOM 670 O O . LEU A 1 91 ? -10.984 11.439 31.057 1.00 75.44 91 LEU A O 1
ATOM 674 N N . GLU A 1 92 ? -9.256 12.733 30.435 1.00 81.25 92 GLU A N 1
ATOM 675 C CA . GLU A 1 92 ? -10.009 13.990 30.411 1.00 81.25 92 GLU A CA 1
ATOM 676 C C . GLU A 1 92 ? -11.087 13.976 29.323 1.00 81.25 92 GLU A C 1
ATOM 678 O O . GLU A 1 92 ? -12.243 14.278 29.612 1.00 81.25 92 GLU A O 1
ATOM 683 N N . TYR A 1 93 ? -10.746 13.513 28.120 1.00 84.00 93 TYR A N 1
ATOM 684 C CA . TYR A 1 93 ? -11.688 13.377 27.012 1.00 84.00 93 TYR A CA 1
ATOM 685 C C . TYR A 1 93 ? -12.852 12.432 27.350 1.00 84.00 93 TYR A C 1
ATOM 687 O O . TYR A 1 93 ? -14.017 12.760 27.140 1.00 84.00 93 TYR A O 1
ATOM 695 N N . ILE A 1 94 ? -12.558 11.266 27.938 1.00 80.88 94 ILE A N 1
ATOM 696 C CA . ILE A 1 94 ? -13.591 10.313 28.372 1.00 80.88 94 ILE A CA 1
ATOM 697 C C . ILE A 1 94 ? -14.468 10.920 29.476 1.00 80.88 94 ILE A C 1
ATOM 699 O O . ILE A 1 94 ? -15.680 10.716 29.474 1.00 80.88 94 ILE A O 1
ATOM 703 N N . LYS A 1 95 ? -13.883 11.672 30.417 1.00 78.81 95 LYS A N 1
ATOM 704 C CA . LYS A 1 95 ? -14.640 12.350 31.480 1.00 78.81 95 LYS A CA 1
ATOM 705 C C . LYS A 1 95 ? -15.575 13.424 30.932 1.00 78.81 95 LYS A C 1
ATOM 707 O O . LYS A 1 95 ? -16.683 13.529 31.439 1.00 78.81 95 LYS A O 1
ATOM 712 N N . ASP A 1 96 ? -15.147 14.186 29.929 1.00 83.19 96 ASP A N 1
ATOM 713 C CA . ASP A 1 96 ? -15.979 15.202 29.271 1.00 83.19 96 ASP A CA 1
ATOM 714 C C . ASP A 1 96 ? -17.148 14.573 28.495 1.00 83.19 96 ASP A C 1
ATOM 716 O O . ASP A 1 96 ? -18.269 15.081 28.521 1.00 83.19 96 ASP A O 1
ATOM 720 N N . ALA A 1 97 ? -16.915 13.415 27.868 1.00 81.19 97 ALA A N 1
ATOM 721 C CA . ALA A 1 97 ? -17.955 12.676 27.156 1.00 81.19 97 ALA A CA 1
ATOM 722 C C . ALA A 1 97 ? -19.058 12.133 28.088 1.00 81.19 97 ALA A C 1
ATOM 724 O O . ALA A 1 97 ? -20.217 12.015 27.680 1.00 81.19 97 ALA A O 1
ATOM 725 N N . ILE A 1 98 ? -18.725 11.802 29.340 1.00 80.12 98 ILE A N 1
ATOM 726 C CA . ILE A 1 98 ? -19.693 11.340 30.341 1.00 80.12 98 ILE A CA 1
ATOM 727 C C . ILE A 1 98 ? -20.446 12.551 30.908 1.00 80.12 98 ILE A C 1
ATOM 729 O O . ILE A 1 98 ? -19.851 13.495 31.422 1.00 80.12 98 ILE A O 1
ATOM 733 N N . LYS A 1 99 ? -21.784 12.515 30.892 1.00 71.88 99 LYS A N 1
ATOM 734 C CA . LYS A 1 99 ? -22.610 13.592 31.464 1.00 71.88 99 LYS A CA 1
ATOM 735 C C . LYS A 1 99 ? -22.248 13.847 32.939 1.00 71.88 99 LYS A C 1
ATOM 737 O O . LYS A 1 99 ? -22.288 12.938 33.769 1.00 71.88 99 LYS A O 1
ATOM 742 N N . SER A 1 100 ? -21.966 15.112 33.267 1.00 55.97 100 SER A N 1
ATOM 743 C CA . SER A 1 100 ? -21.505 15.582 34.587 1.00 55.97 100 SER A CA 1
ATOM 744 C C . SER A 1 100 ? -22.370 15.122 35.772 1.00 55.97 100 SER A C 1
ATOM 746 O O . SER A 1 100 ? -21.838 14.907 36.861 1.00 55.97 100 SER A O 1
ATOM 748 N N . ASP A 1 101 ? -23.678 14.923 35.572 1.00 58.59 101 ASP A N 1
ATOM 749 C CA . ASP A 1 101 ? -24.624 14.505 36.623 1.00 58.59 101 ASP A CA 1
ATOM 750 C C . ASP A 1 101 ? -24.258 13.140 37.243 1.00 58.59 101 ASP A C 1
ATOM 752 O O . ASP A 1 101 ? -24.592 12.845 38.393 1.00 58.59 101 ASP A O 1
ATOM 756 N N . TYR A 1 102 ? -23.520 12.313 36.501 1.00 59.00 102 TYR A N 1
ATOM 757 C CA . TYR A 1 102 ? -23.108 10.978 36.918 1.00 59.00 102 TYR A CA 1
ATOM 758 C C . TYR A 1 102 ? -21.774 10.947 37.666 1.00 59.00 102 TYR A C 1
ATOM 760 O O . TYR A 1 102 ? -21.589 10.108 38.549 1.00 59.00 102 TYR A O 1
ATOM 768 N N . LEU A 1 103 ? -20.883 11.900 37.380 1.00 58.06 103 LEU A N 1
ATOM 769 C CA . LEU A 1 103 ? -19.571 12.016 38.023 1.00 58.06 103 LEU A CA 1
ATOM 770 C C . LEU A 1 103 ? -19.672 12.577 39.454 1.00 58.06 103 LEU A C 1
ATOM 772 O O . LEU A 1 103 ? -18.841 12.258 40.303 1.00 58.06 103 LEU A O 1
ATOM 776 N N . GLU A 1 104 ? -20.707 13.373 39.755 1.00 52.28 104 GLU A N 1
ATOM 777 C CA . GLU A 1 104 ? -20.950 13.901 41.109 1.00 52.28 104 GLU A CA 1
ATOM 778 C C . GLU A 1 104 ? -21.646 12.900 42.053 1.00 52.28 104 GLU A C 1
ATOM 780 O O . GLU A 1 104 ? -21.496 12.998 43.276 1.00 52.28 104 GLU A O 1
ATOM 785 N N . SER A 1 105 ? -22.403 11.930 41.520 1.00 49.22 105 SER A N 1
ATOM 786 C CA . SER A 1 105 ? -23.215 10.997 42.324 1.00 49.22 105 SER A CA 1
ATOM 787 C C . SER A 1 105 ? -22.481 9.716 42.741 1.00 49.22 105 SER A C 1
ATOM 789 O O . SER A 1 1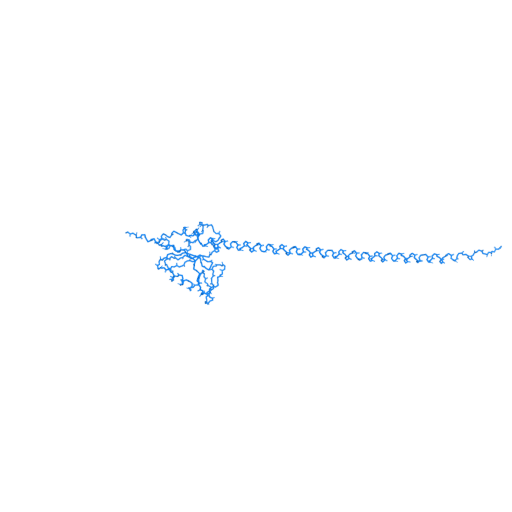05 ? -22.908 9.045 43.684 1.00 49.22 105 SER A O 1
ATOM 791 N N . GLY A 1 106 ? -21.382 9.363 42.085 1.00 48.28 106 GLY A N 1
ATOM 792 C CA . GLY A 1 106 ? -20.580 8.193 42.417 1.00 48.28 106 GLY A CA 1
ATOM 793 C C . GLY A 1 106 ? -19.141 8.476 42.040 1.00 48.28 106 GLY A C 1
ATOM 794 O O . GLY A 1 106 ? -18.859 8.811 40.898 1.00 48.28 106 GLY A O 1
ATOM 795 N N . SER A 1 107 ? -18.228 8.391 43.002 1.00 48.22 107 SER A N 1
ATOM 796 C CA . SER A 1 107 ? -16.795 8.532 42.756 1.00 48.22 107 SER A CA 1
ATOM 797 C C . SER A 1 107 ? -16.314 7.337 41.928 1.00 48.22 107 SER A C 1
ATOM 799 O O . SER A 1 107 ? -15.835 6.353 42.480 1.00 48.22 107 SER A O 1
ATOM 801 N N . ILE A 1 108 ? -16.515 7.383 40.612 1.00 56.88 108 ILE A N 1
ATOM 802 C CA . ILE A 1 108 ? -16.013 6.366 39.693 1.00 56.88 108 ILE A CA 1
ATOM 803 C C . ILE A 1 108 ? -14.515 6.630 39.529 1.00 56.88 108 ILE A C 1
ATOM 805 O O . ILE A 1 108 ? -14.106 7.595 38.880 1.00 56.88 108 ILE A O 1
ATOM 809 N N . GLU A 1 109 ? -13.683 5.786 40.136 1.00 54.56 109 GLU A N 1
ATOM 810 C CA . GLU A 1 109 ? -12.238 5.774 39.894 1.00 54.56 109 GLU A CA 1
ATOM 811 C C . GLU A 1 109 ? -11.958 5.154 38.513 1.00 54.56 109 GLU A C 1
ATOM 813 O O . GLU A 1 109 ? -11.588 3.992 38.374 1.00 54.56 109 GLU A O 1
ATOM 818 N N . LEU A 1 110 ? -12.173 5.945 37.455 1.00 57.59 110 LEU A N 1
ATOM 819 C CA . LEU A 1 110 ? -11.899 5.555 36.063 1.00 57.59 110 LEU A CA 1
ATOM 820 C C . LEU A 1 110 ? -10.398 5.331 35.802 1.00 57.59 110 LEU A C 1
ATOM 822 O O . LEU A 1 110 ? -10.034 4.548 34.927 1.00 57.59 110 LEU A O 1
ATOM 826 N N . SER A 1 111 ? -9.532 5.996 36.573 1.00 53.62 111 SER A N 1
ATOM 827 C CA . SER A 1 111 ? -8.087 6.067 36.335 1.00 53.62 111 SER A CA 1
ATOM 828 C C . SER A 1 111 ? -7.385 4.705 36.353 1.00 53.62 111 SER A C 1
ATOM 830 O O . SER A 1 111 ? -6.534 4.458 35.503 1.00 53.62 111 SER A O 1
ATOM 832 N N . ASP A 1 112 ? -7.752 3.805 37.267 1.00 51.47 112 ASP A N 1
ATOM 833 C CA . ASP A 1 112 ? -7.035 2.531 37.439 1.00 51.47 112 ASP A CA 1
ATOM 834 C C . ASP A 1 112 ? -7.516 1.438 36.465 1.00 51.47 112 ASP A C 1
ATOM 836 O O . ASP A 1 112 ? -6.763 0.527 36.130 1.00 51.47 112 ASP A O 1
ATOM 840 N N . SER A 1 113 ? -8.751 1.539 35.955 1.00 49.72 113 SER A N 1
ATOM 841 C CA . SER A 1 113 ? -9.333 0.557 35.017 1.00 49.72 113 SER A CA 1
ATOM 842 C C . SER A 1 113 ? -9.020 0.849 33.545 1.00 49.72 113 SER A C 1
ATOM 844 O O . SER A 1 113 ? -8.859 -0.079 32.750 1.00 49.72 113 SER A O 1
ATOM 846 N N . LEU A 1 114 ? -8.883 2.131 33.188 1.00 53.31 114 LEU A N 1
ATOM 847 C CA . LEU A 1 114 ? -8.525 2.579 31.839 1.00 53.31 114 LEU A CA 1
ATOM 848 C C . LEU A 1 114 ? -7.066 2.280 31.479 1.00 53.31 114 LEU A C 1
ATOM 850 O O . LEU A 1 114 ? -6.749 2.112 30.306 1.00 53.31 114 LEU A O 1
ATOM 854 N N . ASN A 1 115 ? -6.193 2.192 32.484 1.00 52.03 115 ASN A N 1
ATOM 855 C CA . ASN A 1 115 ? -4.751 2.036 32.305 1.00 52.03 115 ASN A CA 1
ATOM 856 C C . ASN A 1 115 ? -4.273 0.590 32.092 1.00 52.03 115 ASN A C 1
ATOM 858 O O . ASN A 1 115 ? -3.062 0.403 32.062 1.00 52.03 115 ASN A O 1
ATOM 862 N N . HIS A 1 116 ? -5.135 -0.444 32.006 1.00 51.56 116 HIS A N 1
ATOM 863 C CA . HIS A 1 116 ? -4.572 -1.806 31.962 1.00 51.56 116 HIS A CA 1
ATOM 864 C C . HIS A 1 116 ? -5.115 -2.876 31.008 1.00 51.56 116 HIS A C 1
ATOM 866 O O . HIS A 1 116 ? -4.337 -3.780 30.728 1.00 51.56 116 HIS A O 1
ATOM 872 N N . SER A 1 117 ? -6.352 -2.919 30.501 1.00 62.34 117 SER A N 1
ATOM 873 C CA . SER A 1 117 ? -6.799 -4.260 30.039 1.00 62.34 117 SER A CA 1
ATOM 874 C C . SER A 1 117 ? -7.477 -4.440 28.700 1.00 62.34 117 SER A C 1
ATOM 876 O O . SER A 1 117 ? -7.646 -5.595 28.340 1.00 62.34 117 SER A O 1
ATOM 878 N N . GLU A 1 118 ? -7.772 -3.417 27.905 1.00 63.72 118 GLU A N 1
ATOM 879 C CA . GLU A 1 118 ? -8.414 -3.680 26.603 1.00 63.72 118 GLU A CA 1
ATOM 880 C C . GLU A 1 118 ? -8.025 -2.672 25.539 1.00 63.72 118 GLU A C 1
ATOM 882 O O . GLU A 1 118 ? -7.539 -3.053 24.482 1.00 63.72 118 GLU A O 1
ATOM 887 N N . VAL A 1 119 ? -8.180 -1.384 25.854 1.00 68.69 119 VAL A N 1
ATOM 888 C CA . VAL A 1 119 ? -7.877 -0.290 24.926 1.00 68.69 119 VAL A CA 1
ATOM 889 C C . VAL A 1 119 ? -6.407 -0.331 24.523 1.00 68.69 119 VAL A C 1
ATOM 891 O O . VAL A 1 119 ? -6.104 -0.301 23.341 1.00 68.69 119 VAL A O 1
ATOM 894 N N . GLU A 1 120 ? -5.498 -0.469 25.487 1.00 71.94 120 GLU A N 1
ATOM 895 C CA . GLU A 1 120 ? -4.060 -0.534 25.207 1.00 71.94 120 GLU A CA 1
ATOM 896 C C . GLU A 1 120 ? -3.691 -1.767 24.368 1.00 71.94 120 GLU A C 1
ATOM 898 O O . GLU A 1 120 ? -2.932 -1.649 23.414 1.00 71.94 120 GLU A O 1
ATOM 903 N N . ARG A 1 121 ? -4.316 -2.922 24.632 1.00 75.75 121 ARG A N 1
ATOM 904 C CA . ARG A 1 121 ? -4.071 -4.156 23.870 1.00 75.75 121 ARG A CA 1
ATOM 905 C C . ARG A 1 121 ? -4.576 -4.062 22.430 1.00 75.75 121 ARG A C 1
ATOM 907 O O . ARG A 1 121 ? -3.899 -4.523 21.518 1.00 75.75 121 ARG A O 1
ATOM 914 N N . GLU A 1 122 ? -5.756 -3.480 22.224 1.00 77.44 122 GLU A N 1
ATOM 915 C CA . GLU A 1 122 ? -6.314 -3.267 20.885 1.00 77.44 122 GLU A CA 1
ATOM 916 C C . GLU A 1 122 ? -5.484 -2.242 20.100 1.00 77.44 122 GLU A C 1
ATOM 918 O O . GLU A 1 122 ? -5.223 -2.438 18.917 1.00 77.44 122 GLU A O 1
ATOM 923 N N . LEU A 1 123 ? -4.998 -1.186 20.763 1.00 77.69 123 LEU A N 1
ATOM 924 C CA . LEU A 1 123 ? -4.090 -0.211 20.152 1.00 77.69 123 LEU A CA 1
ATOM 925 C C . LEU A 1 123 ? -2.752 -0.842 19.754 1.00 77.69 123 LEU A C 1
ATOM 927 O O . LEU A 1 123 ? -2.277 -0.606 18.646 1.00 77.69 123 LEU A O 1
ATOM 931 N N . GLU A 1 124 ? -2.158 -1.664 20.621 1.00 81.12 124 GLU A N 1
ATOM 932 C CA . GLU A 1 124 ? -0.939 -2.417 20.300 1.00 81.12 124 GLU A CA 1
ATOM 933 C C . GLU A 1 124 ? -1.161 -3.372 19.123 1.00 81.12 124 GLU A C 1
ATOM 935 O O . GLU A 1 124 ? -0.331 -3.435 18.215 1.00 81.12 124 GLU A O 1
ATOM 940 N N . HIS A 1 125 ? -2.296 -4.078 19.099 1.00 81.31 125 HIS A N 1
ATOM 941 C CA . HIS A 1 125 ? -2.657 -4.968 17.998 1.00 81.31 125 HIS A CA 1
ATOM 942 C C . HIS A 1 125 ? -2.788 -4.202 16.675 1.00 81.31 125 HIS A C 1
ATOM 944 O O . HIS A 1 125 ? -2.144 -4.566 15.693 1.00 81.31 125 HIS A O 1
ATOM 950 N N . GLN A 1 126 ? -3.555 -3.107 16.653 1.00 83.19 126 GLN A N 1
ATOM 951 C CA . GLN A 1 126 ? -3.715 -2.268 15.462 1.00 83.19 126 GLN A CA 1
ATOM 952 C C . GLN A 1 126 ? -2.383 -1.667 14.997 1.00 83.19 126 GLN A C 1
ATOM 954 O O . GLN A 1 126 ? -2.118 -1.619 13.797 1.00 83.19 126 GLN A O 1
ATOM 959 N N . SER A 1 127 ? -1.522 -1.248 15.930 1.00 79.81 127 SER A N 1
ATOM 960 C CA . SER A 1 127 ? -0.185 -0.748 15.604 1.00 79.81 127 SER A CA 1
ATOM 961 C C . SER A 1 127 ? 0.682 -1.831 14.957 1.00 79.81 127 SER A C 1
ATOM 963 O O . SER A 1 127 ? 1.359 -1.555 13.971 1.00 79.81 127 SER A O 1
ATOM 965 N N . SER A 1 128 ? 0.647 -3.061 15.479 1.00 86.06 128 SER A N 1
ATOM 966 C CA . SER A 1 128 ? 1.405 -4.190 14.929 1.00 86.06 128 SER A CA 1
ATOM 967 C C . SER A 1 128 ? 0.889 -4.629 13.554 1.00 86.06 128 SER A C 1
ATOM 969 O O . SER A 1 128 ? 1.681 -4.972 12.672 1.00 86.06 128 SER A O 1
ATOM 971 N N . GLU A 1 129 ? -0.428 -4.592 13.345 1.00 87.44 129 GLU A N 1
ATOM 972 C CA . GLU A 1 129 ? -1.050 -4.902 12.056 1.00 87.44 129 GLU A CA 1
ATOM 973 C C . GLU A 1 129 ? -0.681 -3.853 10.998 1.00 87.44 129 GLU A C 1
ATOM 975 O O . GLU A 1 129 ? -0.297 -4.205 9.882 1.00 87.44 129 GLU A O 1
ATOM 980 N N . LEU A 1 130 ? -0.694 -2.567 11.370 1.00 87.31 130 LEU A N 1
ATOM 981 C CA . LEU A 1 130 ? -0.255 -1.476 10.499 1.00 87.31 130 LEU A CA 1
ATOM 982 C C . LEU A 1 130 ? 1.228 -1.606 10.121 1.00 87.31 130 LEU A C 1
ATOM 984 O O . LEU A 1 130 ? 1.577 -1.435 8.954 1.00 87.31 130 LEU A O 1
ATOM 988 N N . GLU A 1 131 ? 2.093 -1.922 11.088 1.00 89.69 131 GLU A N 1
ATOM 989 C CA . GLU A 1 131 ? 3.527 -2.128 10.857 1.00 89.69 131 GLU A CA 1
ATOM 990 C C . GLU A 1 131 ? 3.773 -3.299 9.894 1.00 89.69 131 GLU A C 1
ATOM 992 O O . GLU A 1 131 ? 4.517 -3.158 8.923 1.00 89.69 131 GLU A O 1
ATOM 997 N N . SER A 1 132 ? 3.054 -4.410 10.082 1.00 88.00 132 SER A N 1
ATOM 998 C CA . SER A 1 132 ? 3.135 -5.580 9.199 1.00 88.00 132 SER A CA 1
ATOM 999 C C . SER A 1 132 ? 2.702 -5.256 7.765 1.00 88.00 132 SER A C 1
ATOM 1001 O O . SER A 1 132 ? 3.349 -5.680 6.804 1.00 88.00 132 SER A O 1
ATOM 1003 N N . GLU A 1 133 ? 1.626 -4.485 7.589 1.00 90.25 133 GLU A N 1
ATOM 1004 C CA . GLU A 1 133 ? 1.157 -4.096 6.255 1.00 90.25 133 GLU A CA 1
ATOM 1005 C C . GLU A 1 133 ? 2.132 -3.116 5.578 1.00 90.25 133 GLU A C 1
ATOM 1007 O O . GLU A 1 133 ? 2.385 -3.214 4.375 1.00 90.25 133 GLU A O 1
ATOM 1012 N N . MET A 1 134 ? 2.751 -2.210 6.345 1.00 85.94 134 MET A N 1
ATOM 1013 C CA . MET A 1 134 ? 3.811 -1.333 5.840 1.00 85.94 134 MET A CA 1
ATOM 1014 C C . MET A 1 134 ? 5.039 -2.121 5.368 1.00 85.94 134 MET A C 1
ATOM 1016 O O . MET A 1 134 ? 5.551 -1.845 4.281 1.00 85.94 134 MET A O 1
ATOM 1020 N N . GLU A 1 135 ? 5.493 -3.117 6.132 1.00 91.69 135 GLU A N 1
ATOM 1021 C CA . GLU A 1 135 ? 6.590 -4.004 5.722 1.00 91.69 135 GLU A CA 1
ATOM 1022 C C . GLU A 1 135 ? 6.247 -4.781 4.445 1.00 91.69 135 GLU A C 1
ATOM 1024 O O . GLU A 1 135 ? 7.082 -4.911 3.539 1.00 91.69 135 GLU A O 1
ATOM 1029 N N . ARG A 1 136 ? 4.996 -5.249 4.332 1.00 93.44 136 ARG A N 1
ATOM 1030 C CA . ARG A 1 136 ? 4.494 -5.942 3.141 1.00 93.44 136 ARG A CA 1
ATOM 1031 C C . ARG A 1 136 ? 4.553 -5.042 1.908 1.00 93.44 136 ARG A C 1
ATOM 1033 O O . ARG A 1 136 ? 5.110 -5.452 0.890 1.00 93.44 136 ARG A O 1
ATOM 1040 N N . TYR A 1 137 ? 4.037 -3.814 2.004 1.00 93.69 137 TYR A N 1
ATOM 1041 C CA . TYR A 1 137 ? 4.086 -2.854 0.899 1.00 93.69 137 TYR A CA 1
ATOM 1042 C C . TYR A 1 137 ? 5.515 -2.455 0.530 1.00 93.69 137 TYR A C 1
ATOM 1044 O O . TYR A 1 137 ? 5.822 -2.365 -0.658 1.00 93.69 137 TYR A O 1
ATOM 1052 N N . SER A 1 138 ? 6.396 -2.255 1.514 1.00 91.12 138 SER A N 1
ATOM 1053 C CA . SER A 1 138 ? 7.810 -1.956 1.254 1.00 91.12 138 SER A CA 1
ATOM 1054 C C . SER A 1 138 ? 8.471 -3.080 0.454 1.00 91.12 138 SER A C 1
ATOM 1056 O O . SER A 1 138 ? 9.102 -2.822 -0.569 1.00 91.12 138 SER A O 1
ATOM 1058 N N . SER A 1 139 ? 8.246 -4.332 0.860 1.00 91.88 139 SER A N 1
ATOM 1059 C CA . SER A 1 139 ? 8.797 -5.511 0.180 1.00 91.88 139 SER A CA 1
ATOM 1060 C C . SER A 1 139 ? 8.266 -5.662 -1.251 1.00 91.88 139 SER A C 1
ATOM 1062 O O . SER A 1 139 ? 9.004 -6.025 -2.166 1.00 91.88 139 SER A O 1
ATOM 1064 N N . GLU A 1 140 ? 6.981 -5.373 -1.468 1.00 96.06 140 GLU A N 1
ATOM 1065 C CA . GLU A 1 140 ? 6.346 -5.460 -2.787 1.00 96.06 140 GLU A CA 1
ATOM 1066 C C . GLU A 1 140 ? 6.883 -4.383 -3.750 1.00 96.06 140 GLU A C 1
ATOM 1068 O O . GLU A 1 140 ? 7.166 -4.678 -4.913 1.00 96.06 140 GLU A O 1
ATOM 1073 N N . ILE A 1 141 ? 7.129 -3.163 -3.254 1.00 94.19 141 ILE A N 1
ATOM 1074 C CA . ILE A 1 141 ? 7.776 -2.088 -4.024 1.00 94.19 141 ILE A CA 1
ATOM 1075 C C . ILE A 1 141 ? 9.215 -2.465 -4.398 1.00 94.19 141 ILE A C 1
ATOM 1077 O O . ILE A 1 141 ? 9.601 -2.314 -5.557 1.00 94.19 141 ILE A O 1
ATOM 1081 N N . GLU A 1 142 ? 10.005 -2.971 -3.447 1.00 96.00 142 GLU A N 1
ATOM 1082 C CA . GLU A 1 142 ? 11.385 -3.404 -3.705 1.00 96.00 142 GLU A CA 1
ATOM 1083 C C . GLU A 1 142 ? 11.448 -4.500 -4.779 1.00 96.00 142 GLU A C 1
ATOM 1085 O O . GLU A 1 142 ? 12.292 -4.446 -5.677 1.00 96.00 142 GLU A O 1
ATOM 1090 N N . SER A 1 143 ? 10.516 -5.456 -4.738 1.00 93.25 143 SER A N 1
ATOM 1091 C CA . SER A 1 143 ? 10.425 -6.530 -5.730 1.00 93.25 143 SER A CA 1
ATOM 1092 C C . SER A 1 143 ? 10.121 -6.014 -7.141 1.00 93.25 143 SER A C 1
ATOM 1094 O O . SER A 1 143 ? 10.745 -6.468 -8.102 1.00 93.25 143 SER A O 1
ATOM 1096 N N . GLU A 1 144 ? 9.176 -5.082 -7.302 1.00 96.69 144 GLU A N 1
ATOM 1097 C CA . GLU A 1 144 ? 8.864 -4.525 -8.628 1.00 96.69 144 GLU A CA 1
ATOM 1098 C C . GLU A 1 144 ? 9.998 -3.637 -9.165 1.00 96.69 144 GLU A C 1
ATOM 1100 O O . GLU A 1 144 ? 10.278 -3.673 -10.363 1.00 96.69 144 GLU A O 1
ATOM 1105 N N . ILE A 1 145 ? 10.719 -2.910 -8.299 1.00 96.06 145 ILE A N 1
ATOM 1106 C CA . ILE A 1 145 ? 11.922 -2.163 -8.705 1.00 96.06 145 ILE A CA 1
ATOM 1107 C C . ILE A 1 145 ? 12.990 -3.115 -9.259 1.00 96.06 145 ILE A C 1
ATOM 1109 O O . ILE A 1 145 ? 13.482 -2.893 -10.365 1.00 96.06 145 ILE A O 1
ATOM 1113 N N . ALA A 1 146 ? 13.310 -4.197 -8.541 1.00 95.06 146 ALA A N 1
ATOM 1114 C CA . ALA A 1 146 ? 14.328 -5.163 -8.966 1.00 95.06 146 ALA A CA 1
ATOM 1115 C C . ALA A 1 146 ? 13.969 -5.853 -10.295 1.00 95.06 146 ALA A C 1
ATOM 1117 O O . ALA A 1 146 ? 14.827 -6.120 -11.143 1.00 95.06 146 ALA A O 1
ATOM 1118 N N . LYS A 1 147 ? 12.678 -6.125 -10.502 1.00 97.38 147 LYS A N 1
ATOM 1119 C CA . LYS A 1 147 ? 12.172 -6.677 -11.758 1.00 97.38 147 LYS A CA 1
ATOM 1120 C C . LYS A 1 147 ? 12.353 -5.701 -12.919 1.00 97.38 147 LYS A C 1
ATOM 1122 O O . LYS A 1 147 ? 12.875 -6.102 -13.956 1.00 97.38 147 LYS A O 1
ATOM 1127 N N . HIS A 1 148 ? 11.977 -4.434 -12.746 1.00 97.19 148 HIS A N 1
ATOM 1128 C CA . HIS A 1 148 ? 12.168 -3.422 -13.785 1.00 97.19 148 HIS A CA 1
ATOM 1129 C C . HIS A 1 148 ? 13.643 -3.152 -14.095 1.00 97.19 148 HIS A C 1
ATOM 1131 O O . HIS A 1 148 ? 13.988 -2.955 -15.257 1.00 97.19 148 HIS A O 1
ATOM 1137 N N . GLU A 1 149 ? 14.524 -3.189 -13.094 1.00 97.94 149 GLU A N 1
ATOM 1138 C CA . GLU A 1 149 ? 15.974 -3.095 -13.303 1.00 97.94 149 GLU A CA 1
ATOM 1139 C C . GLU A 1 149 ? 16.471 -4.228 -14.214 1.00 97.94 149 GLU A C 1
ATOM 1141 O O . GLU A 1 149 ? 17.121 -3.972 -15.227 1.00 97.94 149 GLU A O 1
ATOM 1146 N N . THR A 1 150 ? 16.045 -5.464 -13.938 1.00 97.50 150 THR A N 1
ATOM 1147 C CA . THR A 1 150 ? 16.380 -6.633 -14.769 1.00 97.50 150 THR A CA 1
ATOM 1148 C C . THR A 1 150 ? 15.836 -6.506 -16.200 1.00 97.50 150 THR A C 1
ATOM 1150 O O . THR A 1 150 ? 16.526 -6.846 -17.160 1.00 97.50 150 THR A O 1
ATOM 1153 N N . GLU A 1 151 ? 14.600 -6.026 -16.372 1.00 98.12 151 GLU A N 1
ATOM 1154 C CA . GLU A 1 151 ? 13.993 -5.813 -17.697 1.00 98.12 151 GLU A CA 1
ATOM 1155 C C . GLU A 1 151 ? 14.773 -4.773 -18.521 1.00 98.12 151 GLU A C 1
ATOM 1157 O O . GLU A 1 151 ? 15.015 -4.979 -19.713 1.00 98.12 151 GLU A O 1
ATOM 1162 N N . ILE A 1 152 ? 15.216 -3.681 -17.886 1.00 97.94 152 ILE A N 1
ATOM 1163 C CA . ILE A 1 152 ? 16.031 -2.644 -18.533 1.00 97.94 152 ILE A CA 1
ATOM 1164 C C . ILE A 1 152 ? 17.392 -3.206 -18.957 1.00 97.94 152 ILE A C 1
ATOM 1166 O O . ILE A 1 152 ? 17.818 -2.971 -20.088 1.00 97.94 152 ILE A O 1
ATOM 1170 N N . GLU A 1 153 ? 18.067 -3.961 -18.086 1.00 98.06 153 GLU A N 1
ATOM 1171 C CA . GLU A 1 153 ? 19.353 -4.592 -18.411 1.00 98.06 153 GLU A CA 1
ATOM 1172 C C . GLU A 1 153 ? 19.239 -5.545 -19.611 1.00 98.06 153 GLU A C 1
ATOM 1174 O O . GLU A 1 153 ? 20.097 -5.541 -20.499 1.00 98.06 153 GLU A O 1
ATOM 1179 N N . GLN A 1 154 ? 18.159 -6.328 -19.678 1.00 97.50 154 GLN A N 1
ATOM 1180 C CA . GLN A 1 154 ? 17.906 -7.246 -20.790 1.00 97.50 154 GLN A CA 1
ATOM 1181 C C . GLN A 1 154 ? 17.683 -6.513 -22.116 1.00 97.50 154 GLN A C 1
ATOM 1183 O O . GLN A 1 154 ? 18.277 -6.890 -23.129 1.00 97.50 154 GLN A O 1
ATOM 1188 N N . GLU A 1 155 ? 16.858 -5.463 -22.130 1.00 98.19 155 GLU A N 1
ATOM 1189 C CA . GLU A 1 155 ? 16.611 -4.681 -23.347 1.00 98.19 155 GLU A CA 1
ATOM 1190 C C . GLU A 1 155 ? 17.869 -3.933 -23.814 1.00 98.19 155 GLU A C 1
ATOM 1192 O O . GLU A 1 155 ? 18.145 -3.895 -25.014 1.00 98.19 155 GLU A O 1
ATOM 1197 N N . LEU A 1 156 ? 18.686 -3.411 -22.891 1.00 97.94 156 LEU A N 1
ATOM 1198 C CA . LEU A 1 156 ? 19.974 -2.801 -23.238 1.00 97.94 156 LEU A CA 1
ATOM 1199 C C . LEU A 1 156 ? 20.929 -3.813 -23.878 1.00 97.94 156 LEU A C 1
ATOM 1201 O O . LEU A 1 156 ? 21.493 -3.527 -24.933 1.00 97.94 156 LEU A O 1
ATOM 1205 N N . SER A 1 157 ? 21.065 -5.006 -23.292 1.00 97.81 157 SER A N 1
ATOM 1206 C CA . SER A 1 157 ? 21.924 -6.065 -23.837 1.00 97.81 157 SER A CA 1
ATOM 1207 C C . SER A 1 157 ? 21.464 -6.525 -25.223 1.00 97.81 157 SER A C 1
ATOM 1209 O O . SER A 1 157 ? 22.277 -6.754 -26.119 1.00 97.81 157 SER A O 1
ATOM 1211 N N . LYS A 1 158 ? 20.148 -6.613 -25.433 1.00 98.38 158 LYS A N 1
ATOM 1212 C CA . LYS A 1 158 ? 19.575 -6.927 -26.742 1.00 98.38 158 LYS A CA 1
ATOM 1213 C C . LYS A 1 158 ? 19.897 -5.846 -27.773 1.00 98.38 158 LYS A C 1
ATOM 1215 O O . LYS A 1 158 ? 20.305 -6.179 -28.884 1.00 98.38 158 LYS A O 1
ATOM 1220 N N . HIS A 1 159 ? 19.743 -4.572 -27.416 1.00 97.94 159 HIS A N 1
ATOM 1221 C CA . HIS A 1 159 ? 20.036 -3.475 -28.333 1.00 97.94 159 HIS A CA 1
ATOM 1222 C C . HIS A 1 159 ? 21.530 -3.389 -28.679 1.00 97.94 159 HIS A C 1
ATOM 1224 O O . HIS A 1 159 ? 21.883 -3.131 -29.827 1.00 97.94 159 HIS A O 1
ATOM 1230 N N . GLU A 1 160 ? 22.412 -3.667 -27.715 1.00 98.44 160 GLU A N 1
ATOM 1231 C CA . GLU A 1 160 ? 23.857 -3.761 -27.943 1.00 98.44 160 GLU A CA 1
ATOM 1232 C C . GLU A 1 160 ? 24.195 -4.845 -28.980 1.00 98.44 160 GLU A C 1
ATOM 1234 O O . GLU A 1 160 ? 24.909 -4.572 -29.946 1.00 98.44 160 GLU A O 1
ATOM 1239 N N . ALA A 1 161 ? 23.601 -6.035 -28.851 1.00 97.94 161 ALA A N 1
ATOM 1240 C CA . ALA A 1 161 ? 23.789 -7.124 -29.809 1.00 97.94 161 ALA A CA 1
ATOM 1241 C C . ALA A 1 161 ? 23.235 -6.797 -31.212 1.00 97.94 161 ALA A C 1
ATOM 1243 O O . ALA A 1 161 ? 23.837 -7.168 -32.222 1.00 97.94 161 ALA A O 1
ATOM 1244 N N . GLU A 1 162 ? 22.098 -6.096 -31.297 1.00 98.44 162 GLU A N 1
ATOM 1245 C CA . GLU A 1 162 ? 21.535 -5.629 -32.573 1.00 98.44 162 GLU A CA 1
ATOM 1246 C C . GLU A 1 162 ? 22.473 -4.632 -33.275 1.00 98.44 162 GLU A C 1
ATOM 1248 O O . GLU A 1 162 ? 22.703 -4.747 -34.481 1.00 98.44 162 GLU A O 1
ATOM 1253 N N . ILE A 1 163 ? 23.060 -3.691 -32.526 1.00 98.25 163 ILE A N 1
ATOM 1254 C CA . ILE A 1 163 ? 24.035 -2.728 -33.057 1.00 98.25 163 ILE A CA 1
ATOM 1255 C C . ILE A 1 163 ? 25.290 -3.445 -33.563 1.00 98.25 163 ILE A C 1
ATOM 1257 O O . ILE A 1 163 ? 25.752 -3.157 -34.669 1.00 98.25 163 ILE A O 1
ATOM 1261 N N . GLU A 1 164 ? 25.839 -4.382 -32.786 1.00 98.31 164 GLU A N 1
ATOM 1262 C CA . GLU A 1 164 ? 27.026 -5.149 -33.180 1.00 98.31 164 GLU A CA 1
ATOM 1263 C C . GLU A 1 164 ? 26.780 -5.942 -34.475 1.00 98.31 164 GLU A C 1
ATOM 1265 O O . GLU A 1 164 ? 27.626 -5.963 -35.374 1.00 98.31 164 GLU A O 1
ATOM 1270 N N . ASN A 1 165 ? 25.587 -6.527 -34.620 1.00 97.88 165 ASN A N 1
ATOM 1271 C CA . ASN A 1 165 ? 25.208 -7.265 -35.820 1.00 97.88 165 ASN A CA 1
ATOM 1272 C C . ASN A 1 165 ? 25.147 -6.377 -37.074 1.00 97.88 165 ASN A C 1
ATOM 1274 O O . ASN A 1 165 ? 25.733 -6.724 -38.103 1.00 97.88 165 ASN A O 1
ATOM 1278 N N . GLU A 1 166 ? 24.473 -5.225 -36.997 1.00 98.31 166 GLU A N 1
ATOM 1279 C CA . GLU A 1 166 ? 24.368 -4.309 -38.139 1.00 98.31 166 GLU A CA 1
ATOM 1280 C C . GLU A 1 166 ? 25.728 -3.697 -38.507 1.00 98.31 166 GLU A C 1
ATOM 1282 O O . GLU A 1 166 ? 26.027 -3.542 -39.694 1.00 98.31 166 GLU A O 1
ATOM 1287 N N . LEU A 1 167 ? 26.597 -3.421 -37.527 1.00 98.00 167 LEU A N 1
ATOM 1288 C CA . LEU A 1 167 ? 27.970 -2.980 -37.796 1.00 98.00 167 LEU A CA 1
ATOM 1289 C C . LEU A 1 167 ? 28.775 -4.043 -38.553 1.00 98.00 167 LEU A C 1
ATOM 1291 O O . LEU A 1 167 ? 29.388 -3.720 -39.569 1.00 98.00 167 LEU A O 1
ATOM 1295 N N . SER A 1 168 ? 28.724 -5.306 -38.122 1.00 97.75 168 SER A N 1
ATOM 1296 C CA . SER A 1 168 ? 29.432 -6.410 -38.791 1.00 97.75 168 SER A CA 1
ATOM 1297 C C . SER A 1 168 ? 28.948 -6.630 -40.231 1.00 97.75 168 SER A C 1
ATOM 1299 O O . SER A 1 168 ? 29.734 -6.880 -41.153 1.00 97.75 168 SER A O 1
ATOM 1301 N N . LYS A 1 169 ? 27.642 -6.478 -40.459 1.00 98.25 169 LYS A N 1
ATOM 1302 C CA . LYS A 1 169 ? 27.047 -6.546 -41.795 1.00 98.25 169 LYS A CA 1
ATOM 1303 C C . LYS A 1 169 ? 27.524 -5.402 -42.690 1.00 98.25 169 LYS A C 1
ATOM 1305 O O . LYS A 1 169 ? 27.878 -5.643 -43.842 1.00 98.25 169 LYS A O 1
ATOM 1310 N N . HIS A 1 170 ? 27.561 -4.175 -42.170 1.00 97.75 170 HIS A N 1
ATOM 1311 C CA . HIS A 1 170 ? 28.087 -3.025 -42.904 1.00 97.75 170 HIS A CA 1
ATOM 1312 C C . HIS A 1 170 ? 29.580 -3.156 -43.216 1.00 97.75 170 HIS A C 1
ATOM 1314 O O . HIS A 1 170 ? 29.994 -2.801 -44.317 1.00 97.75 170 HIS A O 1
ATOM 1320 N N . GLU A 1 171 ? 30.376 -3.687 -42.289 1.00 98.31 171 GLU A N 1
ATOM 1321 C CA . GLU A 1 171 ? 31.795 -3.972 -42.512 1.00 98.31 171 GLU A CA 1
ATOM 1322 C C . GLU A 1 171 ? 31.983 -4.943 -43.685 1.00 98.31 171 GLU A C 1
ATOM 1324 O O . GLU A 1 171 ? 32.703 -4.631 -44.632 1.00 98.31 171 GLU A O 1
ATOM 1329 N N . THR A 1 172 ? 31.238 -6.052 -43.689 1.00 97.94 172 THR A N 1
ATOM 1330 C CA . THR A 1 172 ? 31.280 -7.049 -44.774 1.00 97.94 172 THR A CA 1
ATOM 1331 C C . THR A 1 172 ? 30.873 -6.451 -46.128 1.00 97.94 172 THR A C 1
ATOM 1333 O O . THR A 1 172 ? 31.490 -6.740 -47.154 1.00 97.94 172 THR A O 1
ATOM 1336 N N . GLU A 1 173 ? 29.843 -5.601 -46.153 1.00 98.31 173 GLU A N 1
ATOM 1337 C CA . GLU A 1 173 ? 29.389 -4.918 -47.372 1.00 98.31 173 GLU A CA 1
ATOM 1338 C C . GLU A 1 173 ? 30.473 -3.980 -47.933 1.00 98.31 173 GLU A C 1
ATOM 1340 O O . GLU A 1 173 ? 30.730 -3.970 -49.137 1.00 98.31 173 GLU A O 1
ATOM 1345 N N . ILE A 1 174 ? 31.155 -3.226 -47.063 1.00 98.06 174 ILE A N 1
ATOM 1346 C CA . ILE A 1 174 ? 32.262 -2.344 -47.458 1.00 98.06 174 ILE A CA 1
ATOM 1347 C C . ILE A 1 174 ? 33.436 -3.160 -48.011 1.00 98.06 174 ILE A C 1
ATOM 1349 O O . ILE A 1 174 ? 34.004 -2.793 -49.042 1.00 98.06 174 ILE A O 1
ATOM 1353 N N . GLU A 1 175 ? 33.798 -4.269 -47.361 1.00 97.88 175 GLU A N 1
ATOM 1354 C CA . GLU A 1 175 ? 34.855 -5.165 -47.842 1.00 97.88 175 GLU A CA 1
ATOM 1355 C C . GLU A 1 175 ? 34.536 -5.734 -49.230 1.00 97.88 175 GLU A C 1
ATOM 1357 O O . GLU A 1 175 ? 35.408 -5.753 -50.105 1.00 97.88 175 GLU A O 1
ATOM 1362 N N . HIS A 1 176 ? 33.283 -6.139 -49.461 1.00 97.44 176 HIS A N 1
ATOM 1363 C CA . HIS A 1 176 ? 32.823 -6.617 -50.763 1.00 97.44 176 HIS A CA 1
ATOM 1364 C C . HIS A 1 176 ? 32.948 -5.533 -51.845 1.00 97.44 176 HIS A C 1
ATOM 1366 O O . HIS A 1 176 ? 33.550 -5.776 -52.891 1.00 97.44 176 HIS A O 1
ATOM 1372 N N . GLN A 1 177 ? 32.438 -4.325 -51.585 1.00 97.88 177 GLN A N 1
ATOM 1373 C CA . GLN A 1 177 ? 32.503 -3.207 -52.536 1.00 97.88 177 GLN A CA 1
ATOM 1374 C C . GLN A 1 177 ? 33.949 -2.811 -52.867 1.00 97.88 177 GLN A C 1
ATOM 1376 O O . GLN A 1 177 ? 34.280 -2.536 -54.021 1.00 97.88 177 GLN A O 1
ATOM 1381 N N . LEU A 1 178 ? 34.845 -2.822 -51.874 1.00 97.06 178 LEU A N 1
ATOM 1382 C CA . LEU A 1 178 ? 36.271 -2.576 -52.093 1.00 97.06 178 LEU A CA 1
ATOM 1383 C C . LEU A 1 178 ? 36.916 -3.650 -52.978 1.00 97.06 178 LEU A C 1
ATOM 1385 O O . LEU A 1 178 ? 37.732 -3.320 -53.842 1.00 97.06 178 LEU A O 1
ATOM 1389 N N . ALA A 1 179 ? 36.565 -4.922 -52.777 1.00 96.94 179 ALA A N 1
ATOM 1390 C CA . ALA A 1 179 ? 37.072 -6.021 -53.593 1.00 96.94 179 ALA A CA 1
ATOM 1391 C C . ALA A 1 179 ? 36.587 -5.930 -55.050 1.00 96.94 179 ALA A C 1
ATOM 1393 O O . ALA A 1 179 ? 37.382 -6.129 -55.971 1.00 96.94 179 ALA A O 1
ATOM 1394 N N . GLU A 1 180 ? 35.316 -5.578 -55.258 1.00 97.38 180 GLU A N 1
ATOM 1395 C CA . GLU A 1 180 ? 34.727 -5.374 -56.584 1.00 97.38 180 GLU A CA 1
ATOM 1396 C C . GLU A 1 180 ? 35.434 -4.238 -57.333 1.00 97.38 180 GLU A C 1
ATOM 1398 O O . GLU A 1 180 ? 35.997 -4.463 -58.406 1.00 97.38 180 GLU A O 1
ATOM 1403 N N . HIS A 1 181 ? 35.539 -3.054 -56.720 1.00 96.31 181 HIS A N 1
ATOM 1404 C CA . HIS A 1 181 ? 36.240 -1.919 -57.325 1.00 96.31 181 HIS A CA 1
ATOM 1405 C C . HIS A 1 181 ? 37.712 -2.209 -57.623 1.00 96.31 181 HIS A C 1
ATOM 1407 O O . HIS A 1 181 ? 38.245 -1.763 -58.641 1.00 96.31 181 HIS A O 1
ATOM 1413 N N . LYS A 1 182 ? 38.393 -2.974 -56.764 1.00 96.31 182 LYS A N 1
ATOM 1414 C CA . LYS A 1 182 ? 39.768 -3.401 -57.031 1.00 96.31 182 LYS A CA 1
ATOM 1415 C C . LYS A 1 182 ? 39.849 -4.261 -58.299 1.00 96.31 182 LYS A C 1
ATOM 1417 O O . LYS A 1 182 ? 40.712 -4.011 -59.138 1.00 96.31 182 LYS A O 1
ATOM 1422 N N . SER A 1 183 ? 38.941 -5.224 -58.456 1.00 94.44 183 SER A N 1
ATOM 1423 C CA . SER A 1 183 ? 38.877 -6.081 -59.646 1.00 94.44 183 SER A CA 1
ATOM 1424 C C . SER A 1 183 ? 38.566 -5.286 -60.920 1.00 94.44 183 SER A C 1
ATOM 1426 O O . SER A 1 183 ? 39.120 -5.583 -61.982 1.00 94.44 183 SER A O 1
ATOM 1428 N N . GLU A 1 184 ? 37.697 -4.276 -60.836 1.00 94.25 184 GLU A N 1
ATOM 1429 C CA . GLU A 1 184 ? 37.385 -3.380 -61.958 1.00 94.25 184 GLU A CA 1
ATOM 1430 C C . GLU A 1 184 ? 38.619 -2.584 -62.406 1.00 94.25 184 GLU A C 1
ATOM 1432 O O . GLU A 1 184 ? 38.900 -2.502 -63.603 1.00 94.25 184 GLU A O 1
ATOM 1437 N N . ILE A 1 185 ? 39.386 -2.040 -61.453 1.00 93.62 185 ILE A N 1
ATOM 1438 C CA . ILE A 1 185 ? 40.619 -1.290 -61.732 1.00 93.62 185 ILE A CA 1
ATOM 1439 C C . ILE A 1 185 ? 41.675 -2.188 -62.384 1.00 93.62 185 ILE A C 1
ATOM 1441 O O . ILE A 1 185 ? 42.280 -1.788 -63.379 1.00 93.62 185 ILE A O 1
ATOM 1445 N N . GLU A 1 186 ? 41.892 -3.395 -61.853 1.00 92.00 186 GLU A N 1
ATOM 1446 C CA . GLU A 1 186 ? 42.846 -4.360 -62.419 1.00 92.00 186 GLU A CA 1
ATOM 1447 C C . GLU A 1 186 ? 42.464 -4.734 -63.861 1.00 92.00 186 GLU A C 1
ATOM 1449 O O . GLU A 1 186 ? 43.306 -4.690 -64.757 1.00 92.00 186 GLU A O 1
ATOM 1454 N N . SER A 1 187 ? 41.175 -4.980 -64.115 1.00 89.25 187 SER A N 1
ATOM 1455 C CA . SER A 1 187 ? 40.665 -5.292 -65.458 1.00 89.25 187 SER A CA 1
ATOM 1456 C C . SER A 1 187 ? 40.807 -4.117 -66.434 1.00 89.25 187 SER A C 1
ATOM 1458 O O . SER A 1 187 ? 41.105 -4.310 -67.612 1.00 89.25 187 SER A O 1
ATOM 1460 N N . ALA A 1 188 ? 40.588 -2.882 -65.978 1.00 87.06 188 ALA A N 1
ATOM 1461 C CA . ALA A 1 188 ? 40.762 -1.691 -66.809 1.00 87.06 188 ALA A CA 1
ATOM 1462 C C . ALA A 1 188 ? 42.239 -1.442 -67.166 1.00 87.06 188 ALA A C 1
ATOM 1464 O O . ALA A 1 188 ? 42.529 -0.967 -68.263 1.00 87.06 188 ALA A O 1
ATOM 1465 N N . HIS A 1 189 ? 43.164 -1.773 -66.261 1.00 79.88 189 HIS A N 1
ATOM 1466 C CA . HIS A 1 189 ? 44.599 -1.628 -66.492 1.00 79.88 189 HIS A CA 1
ATOM 1467 C C . HIS A 1 189 ? 45.127 -2.621 -67.537 1.00 79.88 189 HIS A C 1
ATOM 1469 O O . HIS A 1 189 ? 45.832 -2.201 -68.454 1.00 79.88 189 HIS A O 1
ATOM 1475 N N . ASP A 1 190 ? 44.729 -3.895 -67.454 1.00 77.31 190 ASP A N 1
ATOM 1476 C CA . ASP A 1 190 ? 45.138 -4.931 -68.418 1.00 77.31 190 ASP A CA 1
ATOM 1477 C C . ASP A 1 190 ? 44.679 -4.596 -69.848 1.00 77.31 190 ASP A C 1
ATOM 1479 O O . ASP A 1 190 ? 45.456 -4.686 -70.796 1.00 77.31 190 ASP A O 1
ATOM 1483 N N . ASN A 1 191 ? 43.448 -4.098 -70.009 1.00 67.25 191 ASN A N 1
ATOM 1484 C CA . ASN A 1 191 ? 42.916 -3.704 -71.321 1.00 67.25 191 ASN A CA 1
ATOM 1485 C C . ASN A 1 191 ? 43.576 -2.438 -71.909 1.00 67.25 191 ASN A C 1
ATOM 1487 O O . ASN A 1 191 ? 43.489 -2.200 -73.112 1.00 67.25 191 ASN A O 1
ATOM 1491 N N . GLY A 1 192 ? 44.202 -1.596 -71.078 1.00 59.56 192 GLY A N 1
ATOM 1492 C CA . GLY A 1 192 ? 44.913 -0.394 -71.523 1.00 59.56 192 GLY A CA 1
ATOM 1493 C C . GLY A 1 192 ? 46.328 -0.677 -72.034 1.00 59.56 192 GLY A C 1
ATOM 1494 O O . GLY A 1 192 ? 46.813 0.042 -72.904 1.00 59.56 192 GLY A O 1
ATOM 1495 N N . ALA A 1 193 ? 46.975 -1.734 -71.535 1.00 54.84 193 ALA A N 1
ATOM 1496 C CA . ALA A 1 193 ? 48.333 -2.111 -71.926 1.00 54.84 193 ALA A CA 1
ATOM 1497 C C . ALA A 1 193 ? 48.414 -2.751 -73.327 1.00 54.84 193 ALA A C 1
ATOM 1499 O O . ALA A 1 193 ? 49.461 -2.687 -73.962 1.00 54.84 193 ALA A O 1
ATOM 1500 N N . GLU A 1 194 ? 47.319 -3.316 -73.848 1.00 52.88 194 GLU A N 1
ATOM 1501 C CA . GLU A 1 194 ? 47.284 -3.916 -75.194 1.00 52.88 194 GLU A CA 1
ATOM 1502 C C . GLU A 1 194 ? 47.146 -2.887 -76.338 1.00 52.88 194 GLU A C 1
ATOM 1504 O O . GLU A 1 194 ? 47.239 -3.260 -77.509 1.00 52.88 194 GLU A O 1
ATOM 1509 N N . HIS A 1 195 ? 46.928 -1.595 -76.046 1.00 52.47 195 HIS A N 1
ATOM 1510 C CA . HIS A 1 195 ? 46.661 -0.581 -77.081 1.00 52.47 195 HIS A CA 1
ATOM 1511 C C . HIS A 1 195 ? 47.881 0.253 -77.520 1.00 52.47 195 HIS A C 1
ATOM 1513 O O . HIS A 1 195 ? 47.782 0.953 -78.526 1.00 52.47 195 HIS A O 1
ATOM 1519 N N . ASP A 1 196 ? 49.026 0.161 -76.833 1.00 51.97 196 ASP A N 1
ATOM 1520 C CA . ASP A 1 196 ? 50.198 1.029 -77.079 1.00 51.97 196 ASP A CA 1
ATOM 1521 C C . ASP A 1 196 ? 51.282 0.429 -78.007 1.00 51.97 196 ASP A C 1
ATOM 1523 O O . ASP A 1 196 ? 52.239 1.119 -78.357 1.00 51.97 196 ASP A O 1
ATOM 1527 N N . ASP A 1 197 ? 51.133 -0.811 -78.486 1.00 52.69 197 ASP A N 1
ATOM 1528 C CA . ASP A 1 197 ? 52.178 -1.498 -79.274 1.00 52.69 197 ASP A CA 1
ATOM 1529 C C . ASP A 1 197 ? 52.051 -1.365 -80.813 1.00 52.69 197 ASP A C 1
ATOM 1531 O O . ASP A 1 197 ? 52.768 -2.051 -81.545 1.00 52.69 197 ASP A O 1
ATOM 1535 N N . HIS A 1 198 ? 51.181 -0.493 -81.353 1.00 54.34 198 HIS A N 1
ATOM 1536 C CA . HIS A 1 198 ? 50.887 -0.491 -82.802 1.00 54.34 198 HIS A CA 1
ATOM 1537 C C . HIS A 1 198 ? 51.396 0.670 -83.677 1.00 54.34 198 HIS A C 1
ATOM 1539 O O . HIS A 1 198 ? 51.215 0.580 -84.890 1.00 54.34 198 HIS A O 1
ATOM 1545 N N . ASP A 1 199 ? 52.113 1.675 -83.157 1.00 56.28 199 ASP A N 1
ATOM 1546 C CA . ASP A 1 199 ? 52.567 2.829 -83.967 1.00 56.28 199 ASP A CA 1
ATOM 1547 C C . ASP A 1 199 ? 54.089 3.088 -83.923 1.00 56.28 199 ASP A C 1
ATOM 1549 O O . ASP A 1 199 ? 54.557 4.209 -83.707 1.00 56.28 199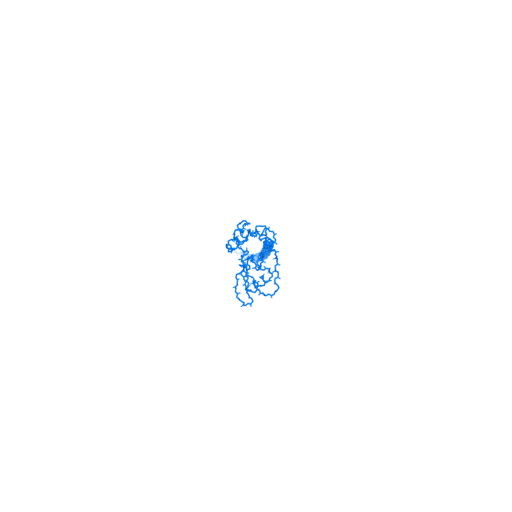 ASP A O 1
ATOM 1553 N N . SER A 1 200 ? 54.909 2.065 -84.193 1.00 56.22 200 SER A N 1
ATOM 1554 C CA . SER A 1 200 ? 56.321 2.288 -84.553 1.00 56.22 200 SER A CA 1
ATOM 1555 C C . SER A 1 200 ? 56.763 1.503 -85.790 1.00 56.22 200 SER A C 1
ATOM 1557 O O . SER A 1 200 ? 57.742 0.766 -85.743 1.00 56.22 200 SER A O 1
ATOM 1559 N N . ASP A 1 201 ? 56.086 1.677 -86.926 1.00 57.16 201 ASP A N 1
ATOM 1560 C CA . ASP A 1 201 ? 56.668 1.278 -88.210 1.00 57.16 201 ASP A CA 1
ATOM 1561 C C . ASP A 1 201 ? 56.563 2.389 -89.259 1.00 57.16 201 ASP A C 1
ATOM 1563 O O . ASP A 1 201 ? 55.536 2.620 -89.888 1.00 57.16 201 ASP A O 1
ATOM 1567 N N . GLY A 1 202 ? 57.711 3.045 -89.443 1.00 59.72 202 GLY A N 1
ATOM 1568 C CA . GLY A 1 202 ? 58.233 3.417 -90.750 1.00 59.72 202 GLY A CA 1
ATOM 1569 C C . GLY A 1 202 ? 57.600 4.612 -91.454 1.00 59.72 202 GLY A C 1
ATOM 1570 O O . GLY A 1 202 ? 56.583 4.481 -92.116 1.00 59.72 202 GLY A O 1
ATOM 1571 N N . HIS A 1 203 ? 58.352 5.710 -91.537 1.00 52.25 203 HIS A N 1
ATOM 1572 C CA . HIS A 1 203 ? 58.652 6.278 -92.852 1.00 52.25 203 HIS A CA 1
ATOM 1573 C C . HIS A 1 203 ? 60.030 6.953 -92.871 1.00 52.25 203 HIS A C 1
ATOM 1575 O O . HIS A 1 203 ? 60.384 7.719 -91.976 1.00 52.25 203 HIS A O 1
ATOM 1581 N N . SER A 1 204 ? 60.802 6.549 -93.886 1.00 55.53 204 SER A N 1
ATOM 1582 C CA . SER A 1 204 ? 62.136 7.019 -94.281 1.00 55.53 204 SER A CA 1
ATOM 1583 C C . SER A 1 204 ? 62.150 8.445 -94.819 1.00 55.53 204 SER A C 1
ATOM 1585 O O . SER A 1 204 ? 61.111 8.875 -95.367 1.00 55.53 204 SER A O 1
#

Sequence (204 aa):
MKKLMFTSLLVSTLSLSASASITLQSGQVIGPDGAIYDGMSPQTEAALLESIEPGETRVGVVNNSFYVIVNDEITTVPLSDLQSLDSDSRLEYIKDAIKSDYLESGSIELSDSLNHSEVERELEHQSSELESEMERYSSEIESEIAKHETEIEQELSKHEAEIENELSKHETEIEHQLAEHKSEIESAHDNGAEHDDHDSDGHS

pLDDT: mean 77.76, std 17.74, range [31.22, 98.44]

Radius of gyration: 45.18 Å; chains: 1; bounding box: 94×29×151 Å

Secondary structure (DSSP, 8-state):
--------EEE------S--PEEPTTSEEE-TTS-EEESS-HHHHHHHHHTS-TT-EEEEEETTEEEEEETTEEEEEEHHHHHTS-HHHHHHHHHHHS-HHHHTTS---HHHHHTTSSHHHHHHHHHHHHHHHHHHHHHHHHHHHHHHHHHHHHHHHHHHHHHHHHHHHHHHHHHHHHHHHHHHHHHHHHHHHTTSSS------

Foldseek 3Di:
DPPQPPQDEDEDDDPDPDQDWDADLQLWTQGNVRDIDHNDDPVVLVVVLVVDDQQHWYWYHDRQWTWIAGRSDIFTHHLVVQLVDDLVVSVVVVVVSDPPVRCVPHVPPPNVVVPDDHSVVVSVVVVVVVVVVVVVVVVVVVVVVVVVVVVVVVVVVVVVVVVVVVVVVVVVVVVVVVVVVVVVVVVVVVVVVVPPPPPPDDDD